Protein AF-A0A8T0G6C0-F1 (afdb_monomer)

Structure (mmCIF, N/CA/C/O backbone):
data_AF-A0A8T0G6C0-F1
#
_entry.id   AF-A0A8T0G6C0-F1
#
loop_
_atom_site.group_PDB
_atom_site.id
_atom_site.type_symbol
_atom_site.label_atom_id
_atom_site.label_alt_id
_atom_site.label_comp_id
_atom_site.label_asym_id
_atom_site.label_entity_id
_atom_site.label_seq_id
_atom_site.pdbx_PDB_ins_code
_atom_site.Cartn_x
_atom_site.Cartn_y
_atom_site.Cartn_z
_atom_site.occupancy
_atom_site.B_iso_or_equiv
_atom_site.auth_seq_id
_atom_site.auth_comp_id
_atom_site.auth_asym_id
_atom_site.auth_atom_id
_atom_site.pdbx_PDB_model_num
ATOM 1 N N . MET A 1 1 ? -89.584 -4.880 9.606 1.00 39.47 1 MET A N 1
ATOM 2 C CA . MET A 1 1 ? -88.383 -5.251 8.831 1.00 39.47 1 MET A CA 1
ATOM 3 C C . MET A 1 1 ? -87.191 -4.598 9.534 1.00 39.47 1 MET A C 1
ATOM 5 O O . MET A 1 1 ? -87.122 -3.383 9.510 1.00 39.47 1 MET A O 1
ATOM 9 N N . GLU A 1 2 ? -86.399 -5.249 10.400 1.00 44.88 2 GLU A N 1
ATOM 10 C CA . GLU A 1 2 ? -85.498 -6.395 10.116 1.00 44.88 2 GLU A CA 1
ATOM 11 C C . GLU A 1 2 ? -84.633 -6.054 8.882 1.00 44.88 2 GLU A C 1
ATOM 13 O O . GLU A 1 2 ? -85.213 -5.787 7.838 1.00 44.88 2 GLU A O 1
ATOM 18 N N . TRP A 1 3 ? -83.301 -5.931 8.851 1.00 36.47 3 TRP A N 1
ATOM 19 C CA . TRP A 1 3 ? -82.115 -6.458 9.557 1.00 36.47 3 TRP A CA 1
ATOM 20 C C . TRP A 1 3 ? -80.981 -5.387 9.407 1.00 36.47 3 TRP A C 1
ATOM 22 O O . TRP A 1 3 ? -81.163 -4.457 8.633 1.00 36.47 3 TRP A O 1
ATOM 32 N N . LEU A 1 4 ? -79.801 -5.341 10.044 1.00 43.03 4 LEU A N 1
ATOM 33 C CA . LEU A 1 4 ? -78.852 -6.350 10.524 1.00 43.03 4 LEU A CA 1
ATOM 34 C C . LEU A 1 4 ? -77.926 -5.717 11.590 1.00 43.03 4 LEU A C 1
ATOM 36 O O . LEU A 1 4 ? -77.456 -4.590 11.442 1.00 43.03 4 LEU A O 1
ATOM 40 N N . LYS A 1 5 ? -77.625 -6.489 12.639 1.00 47.78 5 LYS A N 1
ATOM 41 C CA . LYS A 1 5 ? -76.562 -6.247 13.624 1.00 47.78 5 LYS A CA 1
ATOM 42 C C . LYS A 1 5 ? -75.238 -6.791 13.077 1.00 47.78 5 LYS A C 1
ATOM 44 O O . LYS A 1 5 ? -75.229 -7.900 12.552 1.00 47.78 5 LYS A O 1
ATOM 49 N N . ALA A 1 6 ? -74.128 -6.092 13.308 1.00 44.50 6 ALA A N 1
ATOM 50 C CA . ALA A 1 6 ? -72.792 -6.685 13.262 1.00 44.50 6 ALA A CA 1
ATOM 51 C C . ALA A 1 6 ? -72.149 -6.593 14.651 1.00 44.50 6 ALA A C 1
ATOM 53 O O . ALA A 1 6 ? -72.084 -5.535 15.273 1.00 44.50 6 ALA A O 1
ATOM 54 N N . VAL A 1 7 ? -71.764 -7.764 15.145 1.00 49.28 7 VAL A N 1
ATOM 55 C CA . VAL A 1 7 ? -71.300 -8.072 16.496 1.00 49.28 7 VAL A CA 1
ATOM 56 C C . VAL A 1 7 ? -69.784 -7.889 16.556 1.00 49.28 7 VAL A C 1
ATOM 58 O O . VAL A 1 7 ? -69.058 -8.573 15.835 1.00 49.28 7 VAL A O 1
ATOM 61 N N . PHE A 1 8 ? -69.297 -7.021 17.445 1.00 45.22 8 PHE A N 1
ATOM 62 C CA . PHE A 1 8 ? -67.882 -6.990 17.817 1.00 45.22 8 PHE A CA 1
ATOM 63 C C . PHE A 1 8 ? -67.548 -8.244 18.632 1.00 45.22 8 PHE A C 1
ATOM 65 O O . PHE A 1 8 ? -67.963 -8.385 19.783 1.00 45.22 8 PHE A O 1
ATOM 72 N N . HIS A 1 9 ? -66.802 -9.166 18.026 1.00 42.38 9 HIS A N 1
ATOM 73 C CA . HIS A 1 9 ? -66.213 -10.299 18.728 1.00 42.38 9 HIS A CA 1
ATOM 74 C C . HIS A 1 9 ? -64.963 -9.835 19.482 1.00 42.38 9 HIS A C 1
ATOM 76 O O . HIS A 1 9 ? -63.945 -9.486 18.894 1.00 42.38 9 HIS A O 1
ATOM 82 N N . ASN A 1 10 ? -65.065 -9.843 20.810 1.00 45.91 10 ASN A N 1
ATOM 83 C CA . ASN A 1 10 ? -63.951 -9.707 21.736 1.00 45.91 10 ASN A CA 1
ATOM 84 C C . ASN A 1 10 ? -63.204 -11.046 21.819 1.00 45.91 10 ASN A C 1
ATOM 86 O O . ASN A 1 10 ? -63.575 -11.923 22.601 1.00 45.91 10 ASN A O 1
ATOM 90 N N . THR A 1 11 ? -62.158 -11.228 21.017 1.00 45.47 11 THR A N 1
ATOM 91 C CA . THR A 1 11 ? -61.217 -12.336 21.205 1.00 45.47 11 THR A CA 1
ATOM 92 C C . THR A 1 11 ? -60.178 -11.935 22.245 1.00 45.47 11 THR A C 1
ATOM 94 O O . THR A 1 11 ? -59.166 -11.310 21.930 1.00 45.47 11 THR A O 1
ATOM 97 N N . ARG A 1 12 ? -60.421 -12.320 23.503 1.00 46.78 12 ARG A N 1
ATOM 98 C CA . ARG A 1 12 ? -59.400 -12.338 24.560 1.00 46.78 12 ARG A CA 1
ATOM 99 C C . ARG A 1 12 ? -58.331 -13.378 24.208 1.00 46.78 12 ARG A C 1
ATOM 101 O O . ARG A 1 12 ? -58.422 -14.532 24.621 1.00 46.78 12 ARG A O 1
ATOM 108 N N . GLY A 1 13 ? -57.325 -12.969 23.442 1.00 43.41 13 GLY A N 1
ATOM 109 C CA . GLY A 1 13 ? -56.073 -13.704 23.298 1.00 43.41 13 GLY A CA 1
ATOM 110 C C . GLY A 1 13 ? -55.256 -13.569 24.580 1.00 43.41 13 GLY A C 1
ATOM 111 O O . GLY A 1 13 ? -54.778 -12.486 24.906 1.00 43.41 13 GLY A O 1
ATOM 112 N N . LYS A 1 14 ? -55.132 -14.663 25.335 1.00 49.03 14 LYS A N 1
ATOM 113 C CA . LYS A 1 14 ? -54.185 -14.783 26.447 1.00 49.03 14 LYS A CA 1
ATOM 114 C C . LYS A 1 14 ? -52.769 -14.869 25.868 1.00 49.03 14 LYS A C 1
ATOM 116 O O . LYS A 1 14 ? -52.329 -15.958 25.518 1.00 49.03 14 LYS A O 1
ATOM 121 N N . TYR A 1 15 ? -52.066 -13.747 25.777 1.00 47.47 15 TYR A N 1
ATOM 122 C CA . TYR A 1 15 ? -50.605 -13.771 25.730 1.00 47.47 15 TYR A CA 1
ATOM 123 C C . TYR A 1 15 ? -50.110 -13.916 27.176 1.00 47.47 15 TYR A C 1
ATOM 125 O O . TYR A 1 15 ? -50.532 -13.120 28.021 1.00 47.47 15 TYR A O 1
ATOM 133 N N . PRO A 1 16 ? -49.286 -14.924 27.515 1.00 44.88 16 PRO A N 1
ATOM 134 C CA . PRO A 1 16 ? -48.572 -14.893 28.779 1.00 44.88 16 PRO A CA 1
ATOM 135 C C . PRO A 1 16 ? -47.669 -13.659 28.757 1.00 44.88 16 PRO A C 1
ATOM 137 O O . PRO A 1 16 ? -46.829 -13.505 27.876 1.00 44.88 16 PRO A O 1
ATOM 140 N N . LEU A 1 17 ? -47.915 -12.740 29.687 1.00 53.06 17 LEU A N 1
ATOM 141 C CA . LEU A 1 17 ? -46.987 -11.664 29.986 1.00 53.06 17 LEU A CA 1
ATOM 142 C C . LEU A 1 17 ? -45.811 -12.325 30.702 1.00 53.06 17 LEU A C 1
ATOM 144 O O . LEU A 1 17 ? -45.929 -12.662 31.882 1.00 53.06 17 LEU A O 1
ATOM 148 N N . ASP A 1 18 ? -44.717 -12.564 29.984 1.00 57.78 18 ASP A N 1
ATOM 149 C CA . ASP A 1 18 ? -43.461 -12.906 30.637 1.00 57.78 18 ASP A CA 1
ATOM 150 C C . ASP A 1 18 ? -43.121 -11.775 31.622 1.00 57.78 18 ASP A C 1
ATOM 152 O O . ASP A 1 18 ? -43.261 -10.592 31.278 1.00 57.78 18 ASP A O 1
ATOM 156 N N . PRO A 1 19 ? -42.736 -12.095 32.869 1.00 59.00 19 PRO A N 1
ATOM 157 C CA . PRO A 1 19 ? -42.371 -11.072 33.830 1.00 59.00 19 PRO A CA 1
ATOM 158 C C . PRO A 1 19 ? -41.199 -10.254 33.268 1.00 59.00 19 PRO A C 1
ATOM 160 O O . PRO A 1 19 ? -40.283 -10.832 32.675 1.00 59.00 19 PRO A O 1
ATOM 163 N N . PRO A 1 20 ? -41.191 -8.920 33.446 1.00 59.97 20 PRO A N 1
ATOM 164 C CA . PRO A 1 20 ? -40.049 -8.114 33.048 1.00 59.97 20 PRO A CA 1
ATOM 165 C C . PRO A 1 20 ? -38.809 -8.661 33.757 1.00 59.97 20 PRO A C 1
ATOM 167 O O . PRO A 1 20 ? -38.778 -8.746 34.986 1.00 59.97 20 PRO A O 1
ATOM 170 N N . SER A 1 21 ? -37.813 -9.072 32.969 1.00 60.59 21 SER A N 1
ATOM 171 C CA . SER A 1 21 ? -36.511 -9.493 33.481 1.00 60.59 21 SER A CA 1
ATOM 172 C C . SER A 1 21 ? -35.992 -8.418 34.436 1.00 60.59 21 SER A C 1
ATOM 174 O O . SER A 1 21 ? -35.747 -7.281 34.039 1.00 60.59 21 SER A O 1
ATOM 176 N N . SER A 1 22 ? -35.860 -8.774 35.712 1.00 61.06 22 SER A N 1
ATOM 177 C CA . SER A 1 22 ? -35.448 -7.892 36.809 1.00 61.06 22 SER A CA 1
ATOM 178 C C . SER A 1 22 ? -33.935 -7.672 36.870 1.00 61.06 22 SER A C 1
ATOM 180 O O . SER A 1 22 ? -33.424 -7.126 37.848 1.00 61.06 22 SER A O 1
ATOM 182 N N . SER A 1 23 ? -33.204 -8.096 35.839 1.00 58.94 23 SER A N 1
ATOM 183 C CA . SER A 1 23 ? -31.764 -7.896 35.765 1.00 58.94 23 SER A CA 1
ATOM 184 C C . SER A 1 23 ? -31.460 -6.638 34.945 1.00 58.94 23 SER A C 1
ATOM 186 O O . SER A 1 23 ? -31.823 -6.576 33.768 1.00 58.94 23 SER A O 1
ATOM 188 N N . PRO A 1 24 ? -30.818 -5.608 35.533 1.00 67.19 24 PRO A N 1
ATOM 189 C CA . PRO A 1 24 ? -30.285 -4.514 34.737 1.00 67.19 24 PRO A CA 1
ATOM 190 C C . PRO A 1 24 ? -29.295 -5.091 33.712 1.00 67.19 24 PRO A C 1
ATOM 192 O O . PRO A 1 24 ? -28.550 -6.017 34.056 1.00 67.19 24 PRO A O 1
ATOM 195 N N . PRO A 1 25 ? -29.261 -4.579 32.466 1.00 62.34 25 PRO A N 1
ATOM 196 C CA . PRO A 1 25 ? -28.219 -4.964 31.527 1.00 62.34 25 PRO A CA 1
ATOM 197 C C . PRO A 1 25 ? -26.869 -4.725 32.200 1.00 62.34 25 PRO A C 1
ATOM 199 O O . PRO A 1 25 ? -26.640 -3.662 32.784 1.00 62.34 25 PRO A O 1
ATOM 202 N N . SER A 1 26 ? -26.000 -5.734 32.166 1.00 61.78 26 SER A N 1
ATOM 203 C CA . SER A 1 26 ? -24.662 -5.638 32.741 1.00 61.78 26 SER A CA 1
ATOM 204 C C . SER A 1 26 ? -23.982 -4.365 32.220 1.00 61.78 26 SER A C 1
ATOM 206 O O . SER A 1 26 ? -24.095 -4.077 31.023 1.00 61.78 26 SER A O 1
ATOM 208 N N . PRO A 1 27 ? -23.301 -3.578 33.074 1.00 61.62 27 PRO A N 1
ATOM 209 C CA . PRO A 1 27 ? -22.605 -2.387 32.614 1.00 61.62 27 PRO A CA 1
ATOM 210 C C . PRO A 1 27 ? -21.608 -2.804 31.531 1.00 61.62 27 PRO A C 1
ATOM 212 O O . PRO A 1 27 ? -20.691 -3.585 31.790 1.00 61.62 27 PRO A O 1
ATOM 215 N N . ARG A 1 28 ? -21.812 -2.320 30.297 1.00 60.75 28 ARG A N 1
ATOM 216 C CA . ARG A 1 28 ? -20.812 -2.445 29.232 1.00 60.75 28 ARG A CA 1
ATOM 217 C C . ARG A 1 28 ? -19.526 -1.849 29.783 1.00 60.75 28 ARG A C 1
ATOM 219 O O . ARG A 1 28 ? -19.507 -0.671 30.124 1.00 60.75 28 ARG A O 1
ATOM 226 N N . ASN A 1 29 ? -18.497 -2.679 29.912 1.00 54.69 29 ASN A N 1
ATOM 227 C CA . ASN A 1 29 ? -17.192 -2.260 30.391 1.00 54.69 29 ASN A CA 1
ATOM 228 C C . ASN A 1 29 ? -16.692 -1.112 29.485 1.00 54.69 29 ASN A C 1
ATOM 230 O O . ASN A 1 29 ? -16.456 -1.360 28.302 1.00 54.69 29 ASN A O 1
ATOM 234 N N . PRO A 1 30 ? -16.561 0.136 29.973 1.00 55.06 30 PRO A N 1
ATOM 235 C CA . PRO A 1 30 ? -16.259 1.298 29.131 1.00 55.06 30 PRO A CA 1
ATOM 236 C C . PRO A 1 30 ? -14.801 1.338 28.632 1.00 55.06 30 PRO A C 1
ATOM 238 O O . PRO A 1 30 ? -14.366 2.344 28.084 1.00 55.06 30 PRO A O 1
ATOM 241 N N . SER A 1 31 ? -14.031 0.262 28.826 1.00 56.50 31 SER A N 1
ATOM 242 C CA . SER A 1 31 ? -12.572 0.257 28.681 1.00 56.50 31 SER A CA 1
ATOM 243 C C . SER A 1 31 ? -12.033 -0.399 27.401 1.00 56.50 31 SER A C 1
ATOM 245 O O . SER A 1 31 ? -10.820 -0.400 27.207 1.00 56.50 31 SER A O 1
ATOM 247 N N . ALA A 1 32 ? -12.874 -0.945 26.521 1.00 60.53 32 ALA A N 1
ATOM 248 C CA . ALA A 1 32 ? -12.426 -1.425 25.213 1.00 60.53 32 ALA A CA 1
ATOM 249 C C . ALA A 1 32 ? -13.207 -0.686 24.126 1.00 60.53 32 ALA A C 1
ATOM 251 O O . ALA A 1 32 ? -14.363 -1.013 23.856 1.00 60.53 32 ALA A O 1
ATOM 252 N N . MET A 1 33 ? -12.600 0.351 23.538 1.00 72.25 33 MET A N 1
ATOM 253 C CA . MET A 1 33 ? -13.151 0.932 22.314 1.00 72.25 33 MET A CA 1
ATOM 254 C C . MET A 1 33 ? -13.232 -0.168 21.257 1.00 72.25 33 MET A C 1
ATOM 256 O O . MET A 1 33 ? -12.295 -0.953 21.116 1.00 72.25 33 MET A O 1
ATOM 260 N N . ALA A 1 34 ? -14.355 -0.236 20.541 1.00 86.00 34 ALA A N 1
ATOM 261 C CA . ALA A 1 34 ? -14.496 -1.178 19.441 1.00 86.00 34 ALA A CA 1
ATOM 262 C C . ALA A 1 34 ? -13.374 -0.949 18.408 1.00 86.00 34 ALA A C 1
ATOM 264 O O . ALA A 1 34 ? -12.987 0.206 18.197 1.00 86.00 34 ALA A O 1
ATOM 265 N N . PRO A 1 35 ? -12.862 -2.012 17.762 1.00 92.44 35 PRO A N 1
ATOM 266 C CA . PRO A 1 35 ? -11.832 -1.866 16.745 1.00 92.44 35 PRO A CA 1
ATOM 267 C C . PRO A 1 35 ? -12.298 -0.947 15.620 1.00 92.44 35 PRO A C 1
ATOM 269 O O . PRO A 1 35 ? -13.436 -1.052 15.145 1.00 92.44 35 PRO A O 1
ATOM 272 N N . LEU A 1 36 ? -11.398 -0.079 15.163 1.00 96.56 36 LEU A N 1
ATOM 273 C CA . LEU A 1 36 ? -11.590 0.661 13.924 1.00 96.56 36 LEU A CA 1
ATOM 274 C C . LEU A 1 36 ? -11.429 -0.305 12.757 1.00 96.56 36 LEU A C 1
ATOM 276 O O . LEU A 1 36 ? -10.506 -1.121 12.737 1.00 96.56 36 LEU A O 1
ATOM 280 N N . LYS A 1 37 ? -12.333 -0.201 11.786 1.00 97.94 37 LYS A N 1
ATOM 281 C CA . LYS A 1 37 ? -12.314 -1.009 10.571 1.00 97.94 37 LYS A CA 1
ATOM 282 C C . LYS A 1 37 ? -12.297 -0.102 9.356 1.00 97.94 37 LYS A C 1
ATOM 284 O O . LYS A 1 37 ? -12.972 0.930 9.327 1.00 97.94 37 LYS A O 1
ATOM 289 N N . ALA A 1 38 ? -11.544 -0.500 8.346 1.00 98.62 38 ALA A N 1
ATOM 290 C CA . ALA A 1 38 ? -11.516 0.160 7.056 1.00 98.62 38 ALA A CA 1
ATOM 291 C C . ALA A 1 38 ? -11.422 -0.857 5.925 1.00 98.62 38 ALA A C 1
ATOM 293 O O . ALA A 1 38 ? -11.015 -2.002 6.117 1.00 98.62 38 ALA A O 1
ATOM 294 N N . VAL A 1 39 ? -11.816 -0.420 4.737 1.00 98.75 39 VAL A N 1
ATOM 295 C CA . VAL A 1 39 ? -11.799 -1.226 3.524 1.00 98.75 39 VAL A CA 1
ATOM 296 C C . VAL A 1 39 ? -11.280 -0.394 2.360 1.00 98.75 39 VAL A C 1
ATOM 298 O O . VAL A 1 39 ? -11.555 0.801 2.252 1.00 98.75 39 VAL A O 1
ATOM 301 N N . CYS A 1 40 ? -10.529 -1.036 1.480 1.00 98.81 40 CYS A N 1
ATOM 302 C CA . CYS A 1 40 ? -10.062 -0.486 0.223 1.00 98.81 40 CYS A CA 1
ATOM 303 C C . CYS A 1 40 ? -10.453 -1.449 -0.898 1.00 98.81 40 CYS A C 1
ATOM 305 O O . CYS A 1 40 ? -10.078 -2.622 -0.875 1.00 98.81 40 CYS A O 1
ATOM 307 N N . VAL A 1 41 ? -11.213 -0.954 -1.872 1.00 98.62 41 VAL A N 1
ATOM 308 C CA . VAL A 1 41 ? -11.519 -1.692 -3.101 1.00 98.62 41 VAL A CA 1
ATOM 309 C C . VAL A 1 41 ? -10.542 -1.233 -4.172 1.00 98.62 41 VAL A C 1
ATOM 311 O O . VAL A 1 41 ? -10.551 -0.068 -4.566 1.00 98.62 41 VAL A O 1
ATOM 314 N N . LEU A 1 42 ? -9.692 -2.148 -4.621 1.00 98.56 42 LEU A N 1
ATOM 315 C CA . LEU A 1 42 ? -8.676 -1.902 -5.631 1.00 98.56 42 LEU A CA 1
ATOM 316 C C . LEU A 1 42 ? -9.267 -2.105 -7.021 1.00 98.56 42 LEU A C 1
ATOM 318 O O . LEU A 1 42 ? -9.835 -3.158 -7.320 1.00 98.56 42 LEU A O 1
ATOM 322 N N . THR A 1 43 ? -9.077 -1.110 -7.881 1.00 96.56 43 THR A N 1
ATOM 323 C CA . THR A 1 43 ? -9.401 -1.188 -9.308 1.00 96.56 43 THR A CA 1
ATOM 324 C C . THR A 1 43 ? -8.242 -0.640 -10.131 1.00 96.56 43 THR A C 1
ATOM 326 O O . THR A 1 43 ? -7.520 0.258 -9.692 1.00 96.56 43 THR A O 1
ATOM 329 N N . GLY A 1 44 ? -8.027 -1.224 -11.306 1.00 86.31 44 GLY A N 1
ATOM 330 C CA . GLY A 1 44 ? -6.886 -0.942 -12.168 1.00 86.31 44 GLY A CA 1
ATOM 331 C C . GLY A 1 44 ? -7.251 -0.908 -13.649 1.00 86.31 44 GLY A C 1
ATOM 332 O O . GLY A 1 44 ? -8.344 -1.311 -14.044 1.00 86.31 44 GLY A O 1
ATOM 333 N N . SER A 1 45 ? -6.317 -0.450 -14.483 1.00 70.69 45 SER A N 1
ATOM 334 C CA . SER A 1 45 ? -6.470 -0.399 -15.946 1.00 70.69 45 SER A CA 1
ATOM 335 C C . SER A 1 45 ? -6.313 -1.767 -16.628 1.00 70.69 45 SER A C 1
ATOM 337 O O . SER A 1 45 ? -6.747 -1.939 -17.763 1.00 70.69 45 SER A O 1
ATOM 339 N N . SER A 1 46 ? -5.725 -2.748 -15.940 1.00 67.38 46 SER A N 1
ATOM 340 C CA . SER A 1 46 ? -5.284 -4.041 -16.479 1.00 67.38 46 SER A CA 1
ATOM 341 C C . SER A 1 46 ? -6.010 -5.236 -15.848 1.00 67.38 46 SER A C 1
ATOM 343 O O . SER A 1 46 ? -5.392 -6.246 -15.529 1.00 67.3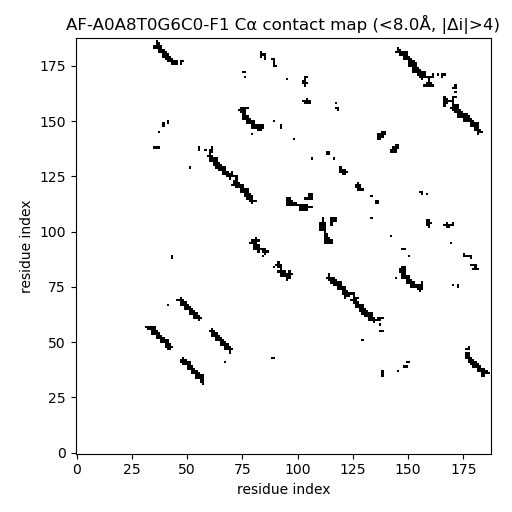8 46 SER A O 1
ATOM 345 N N . SER A 1 47 ? -7.327 -5.134 -15.625 1.00 87.62 47 SER A N 1
ATOM 346 C CA . SER A 1 47 ? -8.174 -6.157 -14.962 1.00 87.62 47 SER A CA 1
ATOM 347 C C . SER A 1 47 ? -7.772 -6.549 -13.529 1.00 87.62 47 SER A C 1
ATOM 349 O O . SER A 1 47 ? -8.450 -7.367 -12.904 1.00 87.62 47 SER A O 1
ATOM 351 N N . VAL A 1 48 ? -6.730 -5.918 -12.978 1.00 97.38 48 VAL A N 1
ATOM 352 C CA . VAL A 1 48 ? -6.309 -6.095 -11.590 1.00 97.38 48 VAL A CA 1
ATOM 353 C C . VAL A 1 48 ? -7.386 -5.539 -10.664 1.00 97.38 48 VAL A C 1
ATOM 355 O O . VAL A 1 48 ? -7.771 -4.370 -10.756 1.00 97.38 48 VAL A O 1
ATOM 358 N N . THR A 1 49 ? -7.876 -6.387 -9.767 1.00 98.25 49 THR A N 1
ATOM 359 C CA . THR A 1 49 ? -8.911 -6.040 -8.786 1.00 98.25 49 THR A CA 1
ATOM 360 C C . THR A 1 49 ? -8.573 -6.639 -7.434 1.00 98.25 49 THR A C 1
ATOM 362 O O . THR A 1 49 ? -7.846 -7.625 -7.350 1.00 98.25 49 THR A O 1
ATOM 365 N N . GLY A 1 50 ? -9.090 -6.062 -6.358 1.00 98.38 50 GLY A N 1
ATOM 366 C CA . GLY A 1 50 ? -8.847 -6.597 -5.025 1.00 98.38 50 GLY A CA 1
ATOM 367 C C . GLY A 1 50 ? -9.682 -5.924 -3.955 1.00 98.38 50 GLY A C 1
ATOM 368 O O . GLY A 1 50 ? -10.268 -4.864 -4.176 1.00 98.38 50 GLY A O 1
ATOM 369 N N . VAL A 1 51 ? -9.726 -6.546 -2.784 1.00 98.69 51 VAL A N 1
ATOM 370 C CA . VAL A 1 51 ? -10.354 -5.974 -1.591 1.00 98.69 51 VAL A CA 1
ATOM 371 C C . VAL A 1 51 ? -9.408 -6.177 -0.424 1.00 98.69 51 VAL A C 1
ATOM 373 O O . VAL A 1 51 ? -9.013 -7.306 -0.137 1.00 98.69 51 VAL A O 1
ATOM 376 N N . ILE A 1 52 ? -9.055 -5.073 0.229 1.00 98.81 52 ILE A N 1
ATOM 377 C CA . ILE A 1 52 ? -8.177 -5.039 1.395 1.00 98.81 52 ILE A CA 1
ATOM 378 C C . ILE A 1 52 ? -8.976 -4.530 2.588 1.00 98.81 52 ILE A C 1
ATOM 380 O O . ILE A 1 52 ? -9.606 -3.475 2.513 1.00 98.81 52 ILE A O 1
ATOM 384 N N . SER A 1 53 ? -8.932 -5.263 3.688 1.00 98.62 53 SER A N 1
ATOM 385 C CA . SER A 1 53 ? -9.521 -4.911 4.970 1.00 98.62 53 SER A CA 1
ATOM 386 C C . SER A 1 53 ? -8.435 -4.531 5.966 1.00 98.62 53 SER A C 1
ATOM 388 O O . SER A 1 53 ? -7.376 -5.151 6.031 1.00 98.62 53 SER A O 1
ATOM 390 N N . PHE A 1 54 ? -8.731 -3.512 6.763 1.00 98.69 54 PHE A N 1
ATOM 391 C CA . PHE A 1 54 ? -7.866 -2.987 7.806 1.00 98.69 54 PHE A CA 1
ATOM 392 C C . PHE A 1 54 ? -8.605 -3.049 9.135 1.00 98.69 54 PHE A C 1
ATOM 394 O O . PHE A 1 54 ? -9.764 -2.634 9.215 1.00 98.69 54 PHE A O 1
ATOM 401 N N . VAL A 1 55 ? -7.939 -3.527 10.183 1.00 98.19 55 VAL A N 1
ATOM 402 C CA . VAL A 1 55 ? -8.496 -3.580 11.540 1.00 98.19 55 VAL A CA 1
ATOM 403 C C . VAL A 1 55 ? -7.462 -3.077 12.536 1.00 98.19 55 VAL A C 1
ATOM 405 O O . VAL A 1 55 ? -6.327 -3.552 12.544 1.00 98.19 55 VAL A O 1
ATOM 408 N N . GLN A 1 56 ? -7.854 -2.135 13.391 1.00 97.69 56 GLN A N 1
ATOM 409 C CA . GLN A 1 56 ? -6.998 -1.597 14.445 1.00 97.69 56 GLN A CA 1
ATOM 410 C C . GLN A 1 56 ? -7.724 -1.597 15.794 1.00 97.69 56 GLN A C 1
ATOM 412 O O . GLN A 1 56 ? -8.754 -0.939 15.958 1.00 97.69 56 GLN A O 1
ATOM 417 N N . ASP A 1 57 ? -7.157 -2.303 16.772 1.00 94.25 57 ASP A N 1
ATOM 418 C CA . ASP A 1 57 ? -7.612 -2.291 18.164 1.00 94.25 57 ASP A CA 1
ATOM 419 C C . ASP A 1 57 ? -6.943 -1.146 18.935 1.00 94.25 57 ASP A C 1
ATOM 421 O O . ASP A 1 57 ? -5.728 -1.151 19.153 1.00 94.25 57 ASP A O 1
ATOM 425 N N . GLY A 1 58 ? -7.732 -0.161 19.375 1.00 90.81 58 GLY A N 1
ATOM 426 C CA . GLY A 1 58 ? -7.220 0.999 20.109 1.00 90.81 58 GLY A CA 1
ATOM 427 C C . GLY A 1 58 ? -6.103 1.723 19.345 1.00 90.81 58 GLY A C 1
ATOM 428 O O . GLY A 1 58 ? -6.261 2.062 18.177 1.00 90.81 58 GLY A O 1
ATOM 429 N N . SER A 1 59 ? -4.967 1.949 20.009 1.00 90.00 59 SER A N 1
ATOM 430 C CA . SER A 1 59 ? -3.741 2.498 19.406 1.00 90.00 59 SER A CA 1
ATOM 431 C C . SER A 1 59 ? -2.728 1.413 19.013 1.00 90.00 59 SER A C 1
ATOM 433 O O . SER A 1 59 ? -1.533 1.691 18.913 1.00 90.00 59 SER A O 1
ATOM 435 N N . GLY A 1 60 ? -3.169 0.158 18.903 1.00 95.19 60 GLY A N 1
ATOM 436 C CA . GLY A 1 60 ? -2.320 -0.967 18.536 1.00 95.19 60 GLY A CA 1
ATOM 437 C C . GLY A 1 60 ? -1.945 -0.967 17.051 1.00 95.19 60 GLY A C 1
ATOM 438 O O . GLY A 1 60 ? -2.335 -0.072 16.298 1.00 95.19 60 GLY A O 1
ATOM 439 N N . PRO A 1 61 ? -1.193 -1.982 16.598 1.00 97.81 61 PRO A N 1
ATOM 440 C CA . PRO A 1 61 ? -0.831 -2.098 15.192 1.00 97.81 61 PRO A CA 1
ATOM 441 C C . PRO A 1 61 ? -2.060 -2.412 14.328 1.00 97.81 61 PRO A C 1
ATOM 443 O O . PRO A 1 61 ? -2.965 -3.128 14.768 1.00 97.81 61 PRO A O 1
ATOM 446 N N . THR A 1 62 ? -2.056 -1.933 13.090 1.00 98.62 62 THR A N 1
ATOM 447 C CA . THR A 1 62 ? -3.118 -2.183 12.113 1.00 98.62 62 THR A CA 1
ATOM 448 C C . THR A 1 62 ? -2.873 -3.523 11.428 1.00 98.62 62 THR A C 1
ATOM 450 O O . THR A 1 62 ? -1.803 -3.760 10.867 1.00 98.62 62 THR A O 1
ATOM 453 N N . SER A 1 63 ? -3.865 -4.406 11.475 1.00 98.69 63 SER A N 1
ATOM 454 C CA . SER A 1 63 ? -3.876 -5.665 10.723 1.00 98.69 63 SER A CA 1
ATOM 455 C C . SER A 1 63 ? -4.438 -5.409 9.329 1.00 98.69 63 SER A C 1
ATOM 457 O O . SER A 1 63 ? -5.428 -4.687 9.200 1.00 98.69 63 SER A O 1
ATOM 459 N N . VAL A 1 64 ? -3.809 -5.983 8.306 1.00 98.81 64 VAL A N 1
ATOM 460 C CA . VAL A 1 64 ? -4.157 -5.810 6.893 1.00 98.81 64 VAL A CA 1
ATOM 461 C C . VAL A 1 64 ? -4.342 -7.183 6.265 1.00 98.81 64 VAL A C 1
ATOM 463 O O . VAL A 1 64 ? -3.407 -7.984 6.221 1.00 98.81 64 VAL A O 1
ATOM 466 N N . GLU A 1 65 ? -5.541 -7.444 5.761 1.00 98.75 65 GLU A N 1
ATOM 467 C CA . GLU A 1 65 ? -5.916 -8.722 5.159 1.00 98.75 65 GLU A CA 1
ATOM 468 C C . GLU A 1 65 ? -6.637 -8.497 3.836 1.00 98.75 65 GLU A C 1
ATOM 470 O O . GLU A 1 65 ? -7.329 -7.497 3.661 1.00 98.75 65 GLU A O 1
ATOM 475 N N . GLY A 1 66 ? -6.507 -9.421 2.891 1.00 98.50 66 GLY A N 1
ATOM 476 C CA . GLY A 1 66 ? -7.246 -9.323 1.639 1.00 98.50 66 GLY A CA 1
ATOM 477 C C . GLY A 1 66 ? -6.674 -10.164 0.518 1.00 98.50 66 GLY A C 1
ATOM 478 O O . GLY A 1 66 ? -5.812 -11.022 0.716 1.00 98.50 66 GLY A O 1
ATOM 479 N N . GLU A 1 67 ? -7.155 -9.887 -0.686 1.00 98.44 67 GLU A N 1
ATOM 480 C CA . GLU A 1 67 ? -6.645 -10.502 -1.904 1.00 98.44 67 GLU A CA 1
ATOM 481 C C . GLU A 1 67 ? -6.647 -9.521 -3.075 1.00 98.44 67 GLU A C 1
ATOM 483 O O . GLU A 1 67 ? -7.518 -8.652 -3.186 1.00 98.44 67 GLU A O 1
ATOM 488 N N . VAL A 1 68 ? -5.671 -9.695 -3.964 1.00 98.56 68 VAL A N 1
ATOM 489 C CA . VAL A 1 68 ? -5.567 -9.015 -5.259 1.00 98.56 68 VAL A CA 1
ATOM 490 C C . VAL A 1 68 ? -5.497 -10.080 -6.345 1.00 98.56 68 VAL A C 1
ATOM 492 O O . VAL A 1 68 ? -4.785 -11.069 -6.193 1.00 98.56 68 VAL A O 1
ATOM 495 N N . LYS A 1 69 ? -6.247 -9.900 -7.428 1.00 98.19 69 LYS A N 1
ATOM 496 C CA . LYS A 1 69 ? -6.380 -10.841 -8.546 1.00 98.19 69 LYS A CA 1
ATOM 497 C C . LYS A 1 69 ? -5.984 -10.178 -9.854 1.00 98.19 69 LYS A C 1
ATOM 499 O O . LYS A 1 69 ? -6.118 -8.963 -9.990 1.00 98.19 69 LYS A O 1
ATOM 504 N N . GLY A 1 70 ? -5.584 -10.992 -10.828 1.00 97.12 70 GLY A N 1
ATOM 505 C CA . GLY A 1 70 ? -5.213 -10.542 -12.172 1.00 97.12 70 GLY A CA 1
ATOM 506 C C . GLY A 1 70 ? -3.793 -9.980 -12.263 1.00 97.12 70 GLY A C 1
ATOM 507 O O . GLY A 1 70 ? -3.486 -9.272 -13.218 1.00 97.12 70 GLY A O 1
ATOM 508 N N . LEU A 1 71 ? -2.948 -10.256 -11.267 1.00 97.50 71 LEU A N 1
ATOM 509 C CA . LEU A 1 71 ? -1.534 -9.893 -11.281 1.00 97.50 71 LEU A CA 1
ATOM 510 C C . LEU A 1 71 ? -0.733 -10.872 -12.147 1.00 97.50 71 LEU A C 1
ATOM 512 O O . LEU A 1 71 ? -1.150 -12.008 -12.372 1.00 97.50 71 LEU A O 1
ATOM 516 N N . ASN A 1 72 ? 0.442 -10.440 -12.600 1.00 97.00 72 ASN A N 1
ATOM 517 C CA . ASN A 1 72 ? 1.436 -11.379 -13.114 1.00 97.00 72 ASN A CA 1
ATOM 518 C C . ASN A 1 72 ? 1.998 -12.204 -11.946 1.00 97.00 72 ASN A C 1
ATOM 520 O O . ASN A 1 72 ? 1.975 -11.753 -10.806 1.00 97.00 72 ASN A O 1
ATOM 524 N N . ALA A 1 73 ? 2.514 -13.404 -12.206 1.00 98.31 73 ALA A N 1
ATOM 525 C CA . ALA A 1 73 ? 3.161 -14.186 -11.155 1.00 98.31 73 ALA A CA 1
ATOM 526 C C . ALA A 1 73 ? 4.419 -13.464 -10.636 1.00 98.31 73 ALA A C 1
ATOM 528 O O . ALA A 1 73 ? 5.223 -12.962 -11.427 1.00 98.31 73 ALA A O 1
ATOM 529 N N . GLY A 1 74 ? 4.618 -13.455 -9.316 1.00 98.62 74 GLY A N 1
ATOM 530 C CA . GLY A 1 74 ? 5.790 -12.856 -8.678 1.00 98.62 74 GLY A CA 1
ATOM 531 C C . GLY A 1 74 ? 5.470 -11.792 -7.630 1.00 98.62 74 GLY A C 1
ATOM 532 O O . GLY A 1 74 ? 4.389 -11.761 -7.044 1.00 98.62 74 GLY A O 1
ATOM 533 N N . LYS A 1 75 ? 6.475 -10.964 -7.331 1.00 98.75 75 LYS A N 1
ATOM 534 C CA . LYS A 1 75 ? 6.403 -9.902 -6.322 1.00 98.75 75 LYS A CA 1
ATOM 535 C C . LYS A 1 75 ? 5.887 -8.603 -6.928 1.00 98.75 75 LYS A C 1
ATOM 537 O O . LYS A 1 75 ? 6.335 -8.212 -8.001 1.00 98.75 75 LYS A O 1
ATOM 542 N N . HIS A 1 76 ? 5.033 -7.924 -6.176 1.00 98.81 76 HIS A N 1
ATOM 543 C CA . HIS A 1 76 ? 4.468 -6.626 -6.514 1.00 98.81 76 HIS A CA 1
ATOM 544 C C . HIS A 1 76 ? 4.595 -5.677 -5.328 1.00 98.81 76 HIS A C 1
ATOM 546 O O . HIS A 1 76 ? 4.125 -6.009 -4.235 1.00 98.81 76 HIS A O 1
ATOM 552 N N . GLY A 1 77 ? 5.178 -4.496 -5.546 1.00 98.88 77 GLY A N 1
ATOM 553 C CA . GLY A 1 77 ? 5.223 -3.442 -4.533 1.00 98.88 77 GLY A CA 1
ATOM 554 C C . GLY A 1 77 ? 3.822 -3.060 -4.049 1.00 98.88 77 GLY A C 1
ATOM 555 O O . GLY A 1 77 ? 2.879 -2.962 -4.841 1.00 98.88 77 GLY A O 1
ATOM 556 N N . PHE A 1 78 ? 3.674 -2.867 -2.744 1.00 98.88 78 PHE A N 1
ATOM 557 C CA . PHE A 1 78 ? 2.395 -2.635 -2.086 1.00 98.88 78 PHE A CA 1
ATOM 558 C C . PHE A 1 78 ? 2.531 -1.501 -1.080 1.00 98.88 78 PHE A C 1
ATOM 560 O O . PHE A 1 78 ? 3.212 -1.631 -0.063 1.00 98.88 78 PHE A O 1
ATOM 567 N N . HIS A 1 79 ? 1.882 -0.374 -1.368 1.00 98.94 79 HIS A N 1
ATOM 568 C CA . HIS A 1 79 ? 2.109 0.856 -0.616 1.00 98.94 79 HIS A CA 1
ATOM 569 C C . HIS A 1 79 ? 0.815 1.599 -0.301 1.00 98.94 79 HIS A C 1
ATOM 571 O O . HIS A 1 79 ? -0.147 1.576 -1.072 1.00 98.94 79 HIS A O 1
ATOM 577 N N . VAL A 1 80 ? 0.822 2.347 0.801 1.00 98.94 80 VAL A N 1
ATOM 578 C CA . VAL A 1 80 ? -0.125 3.445 1.019 1.00 98.94 80 VAL A CA 1
ATOM 579 C C . VAL A 1 80 ? 0.463 4.715 0.414 1.00 98.94 80 VAL A C 1
ATOM 581 O O . VAL A 1 80 ? 1.534 5.173 0.805 1.00 98.94 80 VAL A O 1
ATOM 584 N N . HIS A 1 81 ? -0.253 5.306 -0.531 1.00 98.88 81 HIS A N 1
ATOM 585 C CA . HIS A 1 81 ? 0.070 6.581 -1.156 1.00 98.88 81 HIS A CA 1
ATOM 586 C C . HIS A 1 81 ? -0.605 7.746 -0.436 1.00 98.88 81 HIS A C 1
ATOM 588 O O . HIS A 1 81 ? -1.654 7.592 0.183 1.00 98.88 81 HIS A O 1
ATOM 594 N N . ALA A 1 82 ? 0.000 8.929 -0.506 1.00 98.75 82 ALA A N 1
ATOM 595 C CA . ALA A 1 82 ? -0.370 10.068 0.324 1.00 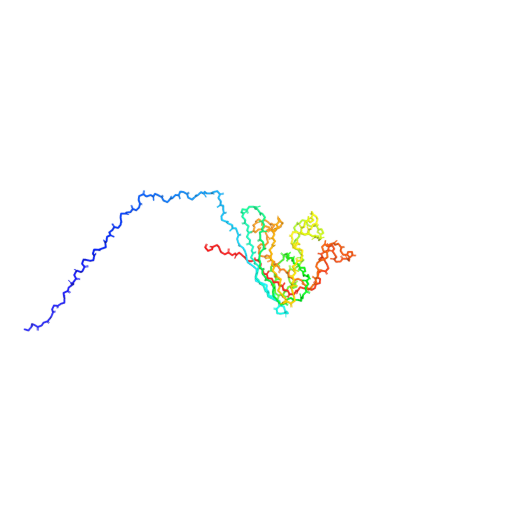98.75 82 ALA A CA 1
ATOM 596 C C . ALA A 1 82 ? -1.800 10.579 0.085 1.00 98.75 82 ALA A C 1
ATOM 598 O O . ALA A 1 82 ? -2.427 11.050 1.038 1.00 98.75 82 ALA A O 1
ATOM 599 N N . LEU A 1 83 ? -2.309 10.491 -1.147 1.00 98.69 83 LEU A N 1
ATOM 600 C CA . LEU A 1 83 ? -3.584 11.077 -1.556 1.00 98.69 83 LEU A CA 1
ATOM 601 C C . LEU A 1 83 ? -4.594 9.989 -1.931 1.00 98.69 83 LEU A C 1
ATOM 603 O O . LEU A 1 83 ? -4.311 9.119 -2.755 1.00 98.69 83 LEU A O 1
ATOM 607 N N . GLY A 1 84 ? -5.807 10.080 -1.389 1.00 98.44 84 GLY A N 1
ATOM 608 C CA . GLY A 1 84 ? -6.973 9.337 -1.873 1.00 98.44 84 GLY A CA 1
ATOM 609 C C . GLY A 1 84 ? -7.597 9.985 -3.105 1.00 98.44 84 GLY A C 1
ATOM 610 O O . GLY A 1 84 ? -8.803 10.203 -3.139 1.00 98.44 84 GLY A O 1
ATO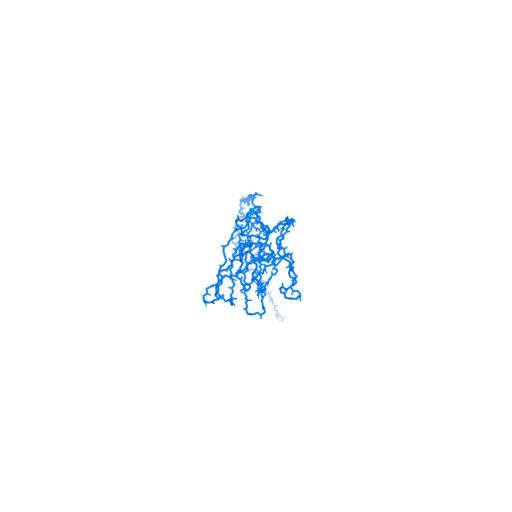M 611 N N . ASP A 1 85 ? -6.779 10.334 -4.094 1.00 98.38 85 ASP A N 1
ATOM 612 C CA . ASP A 1 85 ? -7.227 10.928 -5.350 1.00 98.38 85 ASP A CA 1
ATOM 613 C C . ASP A 1 85 ? -7.013 9.926 -6.489 1.00 98.38 85 ASP A C 1
ATOM 615 O O . ASP A 1 85 ? -5.891 9.509 -6.774 1.00 98.38 85 ASP A O 1
ATOM 619 N N . THR A 1 86 ? -8.116 9.525 -7.121 1.00 96.56 86 THR A N 1
ATOM 620 C CA . THR A 1 86 ? -8.144 8.583 -8.252 1.00 96.56 86 THR A CA 1
ATOM 621 C C . THR A 1 86 ? -8.69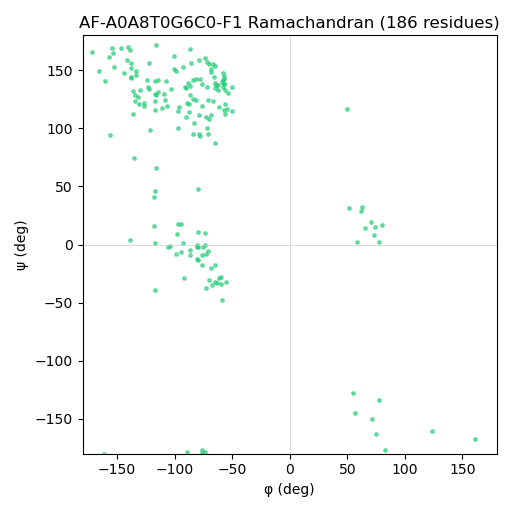9 9.219 -9.532 1.00 96.56 86 THR A C 1
ATOM 623 O O . THR A 1 86 ? -9.048 8.518 -10.482 1.00 96.56 86 THR A O 1
ATOM 626 N N . THR A 1 87 ? -8.768 10.554 -9.593 1.00 97.06 87 THR A N 1
ATOM 627 C CA . THR A 1 87 ? -9.330 11.319 -10.727 1.00 97.06 87 THR A CA 1
ATOM 628 C C . THR A 1 87 ? -8.595 11.095 -12.048 1.00 97.06 87 THR A C 1
ATOM 630 O O . THR A 1 87 ? -9.217 11.160 -13.106 1.00 97.06 87 THR A O 1
ATOM 633 N N . ASN A 1 88 ? -7.298 10.781 -11.999 1.00 95.62 88 ASN A N 1
ATOM 634 C CA . ASN A 1 88 ? -6.496 10.348 -13.145 1.00 95.62 88 ASN A CA 1
ATOM 635 C C . ASN A 1 88 ? -5.983 8.912 -12.939 1.00 95.62 88 ASN A C 1
ATOM 637 O O . ASN A 1 88 ? -4.790 8.615 -13.075 1.00 95.62 88 ASN A O 1
ATOM 641 N N . GLY A 1 89 ? -6.881 8.029 -12.497 1.00 95.31 89 GLY A N 1
ATOM 642 C CA . GLY A 1 89 ? -6.522 6.691 -12.044 1.00 95.31 89 GLY A CA 1
ATOM 643 C C . GLY A 1 89 ? -5.489 6.749 -10.919 1.00 95.31 89 GLY A C 1
ATOM 644 O O . GLY A 1 89 ? -5.466 7.677 -10.111 1.00 95.31 89 GLY A O 1
ATOM 645 N N . CYS A 1 90 ? -4.580 5.779 -10.888 1.00 97.19 90 CYS A N 1
ATOM 646 C CA . CYS A 1 90 ? -3.601 5.681 -9.809 1.00 97.19 90 CYS A CA 1
ATOM 647 C C . CYS A 1 90 ? -2.504 6.746 -9.857 1.00 97.19 90 CYS A C 1
ATOM 649 O O . CYS A 1 90 ? -1.742 6.856 -8.903 1.00 97.19 90 CYS A O 1
ATOM 651 N N . MET A 1 91 ? -2.408 7.547 -10.922 1.00 96.25 91 MET A N 1
ATOM 652 C CA . MET A 1 91 ? -1.394 8.600 -11.024 1.00 96.25 91 MET A CA 1
ATOM 653 C C . MET A 1 91 ? -1.652 9.759 -10.056 1.00 96.25 91 MET A C 1
ATOM 655 O O . MET A 1 91 ? -0.697 10.352 -9.557 1.00 96.25 91 MET A O 1
ATOM 659 N N . SER A 1 92 ? -2.919 10.042 -9.737 1.00 97.75 92 SER A N 1
ATOM 660 C CA . SER A 1 92 ? -3.287 11.131 -8.823 1.00 97.75 92 SER A CA 1
ATOM 661 C C . SER A 1 92 ? -3.042 10.811 -7.344 1.00 97.75 92 SER A C 1
ATOM 663 O O . SER A 1 92 ? -3.084 11.718 -6.519 1.00 97.75 92 SER A O 1
ATOM 665 N N . THR A 1 93 ? -2.701 9.567 -6.976 1.00 98.50 93 THR A N 1
ATOM 666 C CA . THR A 1 93 ? -2.535 9.194 -5.557 1.00 98.50 93 THR A CA 1
ATOM 667 C C . THR A 1 93 ? -1.289 9.808 -4.898 1.00 98.50 93 THR A C 1
ATOM 669 O O . THR A 1 93 ? -1.101 9.704 -3.687 1.00 98.50 93 THR A O 1
ATOM 672 N N . GLY A 1 94 ? -0.435 10.495 -5.666 1.00 98.31 94 GLY A N 1
ATOM 673 C CA . GLY A 1 94 ? 0.772 11.149 -5.151 1.00 98.31 94 GLY A CA 1
ATOM 674 C C . GLY A 1 94 ? 1.904 10.159 -4.835 1.00 98.31 94 GLY A C 1
ATOM 675 O O . GLY A 1 94 ? 1.891 9.046 -5.371 1.00 98.31 94 GLY A O 1
ATOM 676 N N . PRO A 1 95 ? 2.922 10.553 -4.046 1.00 98.62 95 PRO A N 1
ATOM 677 C CA . PRO A 1 95 ? 4.006 9.668 -3.606 1.00 98.62 95 PRO A CA 1
ATOM 678 C C . PRO A 1 95 ? 3.540 8.721 -2.488 1.00 98.62 95 PRO A C 1
ATOM 680 O O . PRO A 1 95 ? 2.386 8.777 -2.057 1.00 98.62 95 PRO A O 1
ATOM 683 N N . HIS A 1 96 ? 4.443 7.875 -1.989 1.00 98.88 96 HIS A N 1
ATOM 684 C CA . HIS A 1 96 ? 4.190 7.076 -0.790 1.00 98.88 96 HIS A CA 1
ATOM 685 C C . HIS A 1 96 ? 3.856 7.995 0.394 1.00 98.88 96 HIS A C 1
ATOM 687 O O . HIS A 1 96 ? 4.348 9.124 0.497 1.00 98.88 96 HIS A O 1
ATOM 693 N N . PHE A 1 97 ? 3.002 7.526 1.299 1.00 98.88 97 PHE A N 1
ATOM 694 C CA . PHE A 1 97 ? 2.672 8.266 2.506 1.00 98.88 97 PHE A CA 1
ATOM 695 C C . PHE A 1 97 ? 3.888 8.325 3.445 1.00 98.88 97 PHE A C 1
ATOM 697 O O . PHE A 1 97 ? 4.302 7.314 4.011 1.00 98.88 97 PHE A O 1
ATOM 704 N N . ASN A 1 98 ? 4.451 9.524 3.607 1.00 98.69 98 ASN A N 1
ATOM 705 C CA . ASN A 1 98 ? 5.698 9.753 4.333 1.00 98.69 98 ASN A CA 1
ATOM 706 C C . ASN A 1 98 ? 5.601 10.969 5.278 1.00 98.69 98 ASN A C 1
ATOM 708 O O . ASN A 1 98 ? 6.158 12.028 4.985 1.00 98.69 98 ASN A O 1
ATOM 712 N N . PRO A 1 99 ? 4.898 10.852 6.419 1.00 98.38 99 PRO A N 1
ATOM 713 C CA . PRO A 1 99 ? 4.742 11.965 7.359 1.00 98.38 99 PRO A CA 1
ATOM 714 C C . PRO A 1 99 ? 6.056 12.342 8.066 1.00 98.38 99 PRO A C 1
ATOM 716 O O . PRO A 1 99 ? 6.191 13.457 8.560 1.00 98.38 99 PRO A O 1
ATOM 719 N N . LYS A 1 100 ? 7.036 11.428 8.101 1.00 98.12 100 LYS A N 1
ATOM 720 C CA . LYS A 1 100 ? 8.327 11.611 8.784 1.00 98.12 100 LYS A CA 1
ATOM 721 C C . LYS A 1 100 ? 9.446 12.121 7.868 1.00 98.12 100 LYS A C 1
ATOM 723 O O . LYS A 1 100 ? 10.531 12.405 8.364 1.00 98.12 100 LYS A O 1
ATOM 728 N N . GLY A 1 101 ? 9.207 12.223 6.558 1.00 98.12 101 GLY A N 1
ATOM 729 C CA . GLY A 1 101 ? 10.219 12.656 5.589 1.00 98.12 101 GLY A CA 1
ATOM 730 C C . GLY A 1 101 ? 11.431 11.721 5.494 1.00 98.12 101 GLY A C 1
ATOM 731 O O . GLY A 1 101 ? 12.542 12.196 5.284 1.00 98.12 101 GLY A O 1
ATOM 732 N N . LEU A 1 102 ? 11.233 10.415 5.694 1.00 98.56 102 LEU A N 1
ATOM 733 C CA . LEU A 1 102 ? 12.295 9.401 5.628 1.00 98.56 102 LEU A CA 1
ATOM 734 C C . LEU A 1 102 ? 12.511 8.906 4.194 1.00 98.56 102 LEU A C 1
ATOM 736 O O . LEU A 1 102 ? 11.701 9.198 3.321 1.00 98.56 102 LEU A O 1
ATOM 740 N N . GLU A 1 103 ? 13.593 8.166 3.955 1.00 98.62 103 GLU A N 1
ATOM 741 C CA . GLU A 1 103 ? 13.761 7.404 2.712 1.00 98.62 103 GLU A CA 1
ATOM 742 C C . GLU A 1 103 ? 12.846 6.171 2.695 1.00 98.62 103 GLU A C 1
ATOM 744 O O . GLU A 1 103 ? 12.408 5.697 3.746 1.00 98.62 103 GLU A O 1
ATOM 749 N N . HIS A 1 104 ? 12.597 5.638 1.499 1.00 98.81 104 HIS A N 1
ATOM 750 C CA . HIS A 1 104 ? 11.903 4.369 1.311 1.00 98.81 104 HIS A CA 1
ATOM 751 C C . HIS A 1 104 ? 12.720 3.186 1.865 1.00 98.81 104 HIS A C 1
ATOM 753 O O . HIS A 1 104 ? 13.952 3.155 1.729 1.00 98.81 104 HIS A O 1
ATOM 759 N N . GLY A 1 105 ? 12.028 2.194 2.432 1.00 98.69 105 GLY A N 1
ATOM 760 C CA . GLY A 1 105 ? 12.638 0.992 3.006 1.00 98.69 105 GLY A CA 1
ATOM 761 C C . GLY A 1 105 ? 11.669 -0.180 3.174 1.00 98.69 105 GLY A C 1
ATOM 762 O O . GLY A 1 105 ? 10.484 -0.084 2.856 1.00 98.69 105 GLY A O 1
ATOM 763 N N . ALA A 1 106 ? 12.175 -1.301 3.696 1.00 98.75 106 ALA A N 1
ATOM 764 C CA . ALA A 1 106 ? 11.358 -2.477 3.991 1.00 98.75 106 ALA A CA 1
ATOM 765 C C . ALA A 1 106 ? 10.441 -2.242 5.202 1.00 98.75 106 ALA A C 1
ATOM 767 O O . ALA A 1 106 ? 10.801 -1.450 6.071 1.00 98.75 106 ALA A O 1
ATOM 768 N N . PRO A 1 107 ? 9.319 -2.974 5.353 1.00 98.31 107 PRO A N 1
ATOM 769 C CA . PRO A 1 107 ? 8.435 -2.828 6.509 1.00 98.31 107 PRO A CA 1
ATOM 770 C C . PRO A 1 107 ? 9.118 -2.998 7.877 1.00 98.31 107 PRO A C 1
ATOM 772 O O . PRO A 1 107 ? 8.734 -2.369 8.863 1.00 98.31 107 PRO A O 1
ATOM 775 N N . GLU A 1 108 ? 10.140 -3.837 7.953 1.00 97.88 108 GLU A N 1
ATOM 776 C CA . GLU A 1 108 ? 10.928 -4.086 9.158 1.00 97.88 108 GLU A CA 1
ATOM 777 C C . GLU A 1 108 ? 12.009 -3.029 9.439 1.00 97.88 108 GLU A C 1
ATOM 779 O O . GLU A 1 108 ? 12.561 -3.011 10.540 1.00 97.88 108 GLU A O 1
ATOM 784 N N . ASP A 1 109 ? 12.317 -2.157 8.477 1.00 98.31 109 ASP A N 1
ATOM 785 C CA . ASP A 1 109 ? 13.372 -1.158 8.616 1.00 98.31 109 ASP A CA 1
ATOM 786 C C . ASP A 1 109 ? 12.889 0.036 9.469 1.00 98.31 109 ASP A C 1
ATOM 788 O O . ASP A 1 109 ? 11.747 0.494 9.371 1.00 98.31 109 ASP A O 1
ATOM 792 N N . GLU A 1 110 ? 13.780 0.591 10.299 1.00 97.19 110 GLU A N 1
ATOM 793 C CA . GLU A 1 110 ? 13.494 1.823 11.056 1.00 97.19 110 GLU A CA 1
ATOM 794 C C . GLU A 1 110 ? 13.357 3.043 10.129 1.00 97.19 110 GLU A C 1
ATOM 796 O O . GLU A 1 110 ? 12.550 3.943 10.379 1.00 97.19 110 GLU A O 1
ATOM 801 N N . VAL A 1 111 ? 14.142 3.057 9.046 1.00 98.31 111 VAL A N 1
ATOM 802 C CA . VAL A 1 111 ? 14.103 4.071 7.990 1.00 98.31 111 VAL A CA 1
ATOM 803 C C . VAL A 1 111 ? 13.249 3.542 6.847 1.00 98.31 111 VAL A C 1
ATOM 805 O O . VAL A 1 111 ? 13.702 2.728 6.047 1.00 98.31 111 VAL A O 1
ATOM 808 N N . ARG A 1 112 ? 12.004 4.009 6.805 1.00 98.75 112 ARG A N 1
ATOM 809 C CA . ARG A 1 112 ? 11.017 3.715 5.764 1.00 98.75 112 ARG A CA 1
ATOM 810 C C . ARG A 1 112 ? 9.969 4.816 5.721 1.00 98.75 112 ARG A C 1
ATOM 812 O O . ARG A 1 112 ? 9.751 5.514 6.720 1.00 98.75 112 ARG A O 1
ATOM 819 N N . HIS A 1 113 ? 9.235 4.923 4.623 1.00 98.88 113 HIS A N 1
ATOM 820 C CA . HIS A 1 113 ? 7.973 5.647 4.645 1.00 98.88 113 HIS A CA 1
ATOM 821 C C . HIS A 1 113 ? 6.947 4.887 5.493 1.00 98.88 113 HIS A C 1
ATOM 823 O O . HIS A 1 113 ? 6.944 3.655 5.556 1.00 98.88 113 HIS A O 1
ATOM 829 N N . ALA A 1 114 ? 6.008 5.622 6.092 1.00 98.75 114 ALA A N 1
ATOM 830 C CA . ALA A 1 114 ? 4.900 5.009 6.822 1.00 98.75 114 ALA A CA 1
ATOM 831 C C . ALA A 1 114 ? 4.047 4.107 5.912 1.00 98.75 114 ALA A C 1
ATOM 833 O O . ALA A 1 114 ? 3.544 3.081 6.350 1.00 98.75 114 ALA A O 1
ATOM 834 N N . GLY A 1 115 ? 3.911 4.476 4.635 1.00 98.81 115 GLY A N 1
ATOM 835 C CA . GLY A 1 115 ? 3.158 3.712 3.647 1.00 98.81 115 GLY A CA 1
ATOM 836 C C . GLY A 1 115 ? 3.882 2.517 3.024 1.00 98.81 115 GLY A C 1
ATOM 837 O O . GLY A 1 115 ? 3.261 1.850 2.204 1.00 98.81 115 GLY A O 1
ATOM 838 N N . ASP A 1 116 ? 5.145 2.235 3.358 1.00 98.94 116 ASP A N 1
ATOM 839 C CA . ASP A 1 116 ? 5.914 1.164 2.705 1.00 98.94 116 ASP A CA 1
ATOM 840 C C . ASP A 1 116 ? 5.528 -0.218 3.256 1.00 98.94 116 ASP A C 1
ATOM 842 O O . ASP A 1 116 ? 6.052 -0.619 4.287 1.00 98.94 116 ASP A O 1
ATOM 846 N N . LEU A 1 117 ? 4.613 -0.963 2.628 1.00 98.88 117 LEU A N 1
ATOM 847 C CA . LEU A 1 117 ? 4.170 -2.280 3.129 1.00 98.88 117 LEU A CA 1
ATOM 848 C C . LEU A 1 117 ? 4.889 -3.462 2.448 1.00 98.88 117 LEU A C 1
ATOM 850 O O . LEU A 1 117 ? 4.542 -4.621 2.683 1.00 98.88 117 LEU A O 1
ATOM 854 N N . GLY A 1 118 ? 5.925 -3.174 1.655 1.00 98.75 118 GLY A N 1
ATOM 855 C CA . GLY A 1 118 ? 6.791 -4.151 1.008 1.00 98.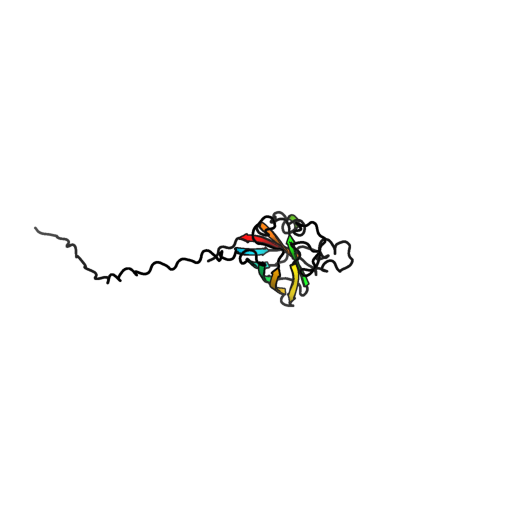75 118 GLY A CA 1
ATOM 856 C C . GLY A 1 118 ? 6.144 -4.782 -0.220 1.00 98.75 118 GLY A C 1
ATOM 857 O O . GLY A 1 118 ? 5.582 -4.096 -1.068 1.00 98.75 118 GLY A O 1
ATOM 858 N N . ASN A 1 119 ? 6.233 -6.109 -0.330 1.00 98.88 119 ASN A N 1
ATOM 859 C CA . ASN A 1 119 ? 5.734 -6.842 -1.491 1.00 98.88 119 ASN A CA 1
ATOM 860 C C . ASN A 1 119 ? 4.563 -7.759 -1.143 1.00 98.88 119 ASN A C 1
ATOM 862 O O . ASN A 1 119 ? 4.600 -8.482 -0.145 1.00 98.88 119 ASN A O 1
ATOM 866 N N . VAL A 1 120 ? 3.596 -7.835 -2.053 1.00 98.69 120 VAL A N 1
ATOM 867 C CA . VAL A 1 120 ? 2.632 -8.940 -2.129 1.00 98.69 120 VAL A CA 1
ATOM 868 C C . VAL A 1 120 ? 3.088 -9.929 -3.197 1.00 98.69 120 VAL A C 1
ATOM 870 O O . VAL A 1 120 ? 3.765 -9.549 -4.152 1.00 98.69 120 VAL A O 1
ATOM 873 N N . ILE A 1 121 ? 2.767 -11.211 -3.022 1.00 98.69 121 ILE A N 1
ATOM 874 C CA . ILE A 1 121 ? 3.244 -12.281 -3.906 1.00 98.69 121 ILE A CA 1
ATOM 875 C C . ILE A 1 121 ? 2.045 -12.920 -4.591 1.00 98.69 121 ILE A C 1
ATOM 877 O O . ILE A 1 121 ? 1.211 -13.529 -3.919 1.00 98.69 121 ILE A O 1
ATOM 881 N N . ALA A 1 122 ? 1.973 -12.784 -5.910 1.00 98.56 122 ALA A N 1
ATOM 882 C CA . ALA A 1 122 ? 0.991 -13.455 -6.744 1.00 98.56 122 ALA A CA 1
ATOM 883 C C . ALA A 1 122 ? 1.528 -14.808 -7.228 1.00 98.56 122 ALA A C 1
ATOM 885 O O . ALA A 1 122 ? 2.682 -14.910 -7.655 1.00 98.56 122 ALA A O 1
ATOM 886 N N . GLY A 1 123 ? 0.690 -15.843 -7.152 1.00 97.81 123 GLY A N 1
ATOM 887 C CA . GLY A 1 123 ? 0.974 -17.144 -7.758 1.00 97.81 123 GLY A CA 1
ATOM 888 C C . GLY A 1 123 ? 0.774 -17.144 -9.276 1.00 97.81 123 GLY A C 1
ATOM 889 O O . GLY A 1 123 ? 0.413 -16.132 -9.874 1.00 97.81 123 GLY A O 1
ATOM 890 N N . ASP A 1 124 ? 0.949 -18.312 -9.898 1.00 97.94 124 ASP A N 1
ATOM 891 C CA . ASP A 1 124 ? 0.700 -18.511 -11.338 1.00 97.94 124 ASP A CA 1
ATOM 892 C C . ASP A 1 124 ? -0.779 -18.325 -11.728 1.00 97.94 124 ASP A C 1
ATOM 894 O O . ASP A 1 124 ? -1.103 -18.121 -12.896 1.00 97.94 124 ASP A O 1
ATOM 898 N N . ASP A 1 125 ? -1.684 -18.373 -10.748 1.00 97.69 125 ASP A N 1
ATOM 899 C CA . ASP A 1 125 ? -3.104 -18.044 -10.897 1.00 97.69 125 ASP A CA 1
ATOM 900 C C . ASP A 1 125 ? -3.381 -16.527 -10.888 1.00 97.69 125 ASP A C 1
ATOM 902 O O . ASP A 1 125 ? -4.530 -16.102 -11.033 1.00 97.69 125 ASP A O 1
ATOM 906 N N . GLY A 1 126 ? -2.341 -15.704 -10.715 1.00 97.75 126 GLY A N 1
ATOM 907 C CA . GLY A 1 126 ? -2.424 -14.249 -10.657 1.00 97.75 126 GLY A CA 1
ATOM 908 C C . GLY A 1 126 ? -3.085 -13.717 -9.388 1.00 97.75 126 GLY A C 1
ATOM 909 O O . GLY A 1 126 ? -3.570 -12.580 -9.386 1.00 97.75 126 GLY A O 1
ATOM 910 N N . VAL A 1 127 ? -3.149 -14.524 -8.322 1.00 98.44 127 VAL A N 1
ATOM 911 C CA . VAL A 1 127 ? -3.757 -14.152 -7.040 1.00 98.44 127 VAL A CA 1
ATOM 912 C C . VAL A 1 127 ? -2.687 -13.945 -5.974 1.00 98.44 127 VAL A C 1
ATOM 914 O O . VAL A 1 127 ? -1.908 -14.847 -5.668 1.00 98.44 127 VAL A O 1
ATOM 917 N N . ALA A 1 128 ? -2.690 -12.766 -5.354 1.00 98.56 128 ALA A N 1
ATOM 918 C CA . ALA A 1 128 ? -1.896 -12.450 -4.174 1.00 98.56 128 ALA A CA 1
ATOM 919 C C . ALA A 1 128 ? -2.792 -12.375 -2.936 1.00 98.56 128 ALA A C 1
ATOM 921 O O . ALA A 1 128 ? -3.692 -11.536 -2.864 1.00 98.56 128 ALA A O 1
ATOM 922 N N . LYS A 1 129 ? -2.533 -13.233 -1.945 1.00 98.62 129 LYS A N 1
ATOM 923 C CA . LYS A 1 129 ? -3.179 -13.172 -0.625 1.00 98.62 129 LYS A CA 1
ATOM 924 C C . LYS A 1 129 ? -2.350 -12.310 0.316 1.00 98.62 129 LYS A C 1
ATOM 926 O O . LYS A 1 129 ? -1.131 -12.451 0.376 1.00 98.62 129 LYS A O 1
ATOM 931 N N . ILE A 1 130 ? -3.020 -11.442 1.060 1.00 98.56 130 ILE A N 1
ATOM 932 C CA . ILE A 1 130 ? -2.398 -10.445 1.929 1.00 98.56 130 ILE A CA 1
ATOM 933 C C . ILE A 1 130 ? -2.798 -10.750 3.365 1.00 98.56 130 ILE A C 1
ATOM 935 O O . ILE A 1 130 ? -3.975 -10.941 3.661 1.00 98.56 130 ILE A O 1
ATOM 939 N N . SER A 1 131 ? -1.800 -10.813 4.239 1.00 98.19 131 SER A N 1
ATOM 940 C CA . SER A 1 131 ? -1.960 -10.988 5.679 1.00 98.19 131 SER A CA 1
ATOM 941 C C . SER A 1 131 ? -0.718 -10.424 6.360 1.00 98.19 131 SER A C 1
ATOM 943 O O . SER A 1 131 ? 0.296 -11.114 6.475 1.00 98.19 131 SER A O 1
ATOM 945 N N . LEU A 1 132 ? -0.777 -9.163 6.777 1.00 97.88 132 LEU A N 1
ATOM 946 C CA . LEU A 1 132 ? 0.323 -8.478 7.456 1.00 97.88 132 LEU A CA 1
ATOM 947 C C . LEU A 1 132 ? -0.181 -7.617 8.614 1.00 97.88 132 LEU A C 1
ATOM 949 O O . LEU A 1 132 ? -1.375 -7.355 8.754 1.00 97.88 132 LEU A O 1
ATOM 953 N N . LYS A 1 133 ? 0.748 -7.170 9.455 1.00 98.50 133 LYS A N 1
ATOM 954 C CA . LYS A 1 133 ? 0.476 -6.274 10.577 1.00 98.50 133 LYS A CA 1
ATOM 955 C C . LYS A 1 133 ? 1.545 -5.197 10.619 1.00 98.50 133 LYS A C 1
ATOM 957 O O . LYS A 1 133 ? 2.727 -5.520 10.554 1.00 98.50 133 LYS A O 1
ATOM 962 N N . ASP A 1 134 ? 1.133 -3.942 10.740 1.00 98.69 134 ASP A N 1
ATOM 963 C CA . ASP A 1 134 ? 2.037 -2.798 10.635 1.00 98.69 134 ASP A CA 1
ATOM 964 C C . ASP A 1 134 ? 1.737 -1.734 11.704 1.00 98.69 134 ASP A C 1
ATOM 966 O O . ASP A 1 134 ? 0.592 -1.529 12.114 1.00 98.69 134 ASP A O 1
ATOM 970 N N . ILE A 1 135 ? 2.792 -1.090 12.204 1.00 98.06 135 ILE A N 1
ATOM 971 C CA . ILE A 1 135 ? 2.738 -0.123 13.312 1.00 98.06 135 ILE A CA 1
ATOM 972 C C . ILE A 1 135 ? 2.740 1.342 12.851 1.00 98.06 135 ILE A C 1
ATOM 974 O O . ILE A 1 135 ? 2.574 2.233 13.681 1.00 98.06 135 ILE A O 1
ATOM 978 N N . GLN A 1 136 ? 2.953 1.612 11.562 1.00 98.38 136 GLN A N 1
ATOM 979 C CA . GLN A 1 136 ? 3.110 2.955 10.996 1.00 98.38 136 GLN A CA 1
ATOM 980 C C . GLN A 1 136 ? 1.884 3.435 10.205 1.00 98.38 136 GLN A C 1
ATOM 982 O O . GLN A 1 136 ? 1.863 4.583 9.769 1.00 98.38 136 GLN A O 1
ATOM 987 N N . ILE A 1 137 ? 0.844 2.605 10.070 1.00 98.56 137 ILE A N 1
ATOM 988 C CA . ILE A 1 137 ? -0.394 2.925 9.338 1.00 98.56 137 ILE A CA 1
ATOM 989 C C . ILE A 1 137 ? -1.640 2.952 10.244 1.00 98.56 137 ILE A C 1
ATOM 991 O O . ILE A 1 137 ? -2.530 2.105 10.107 1.00 98.56 137 ILE A O 1
ATOM 995 N N . PRO A 1 138 ? -1.740 3.892 11.202 1.00 98.38 138 PRO A N 1
ATOM 996 C CA . PRO A 1 138 ? -2.903 3.971 12.080 1.00 98.38 138 PRO A CA 1
ATOM 997 C C . PRO A 1 138 ? -4.182 4.320 11.301 1.00 98.38 138 PRO A C 1
ATOM 999 O O . PRO A 1 138 ? -4.141 4.980 10.265 1.00 98.38 138 PRO A O 1
ATOM 1002 N N . LEU A 1 139 ? -5.346 3.918 11.816 1.00 98.31 139 LEU A N 1
ATOM 1003 C CA . LEU A 1 139 ? -6.661 4.251 11.245 1.00 98.31 139 LEU A CA 1
ATOM 1004 C C . LEU A 1 139 ? -7.274 5.524 11.852 1.00 98.31 139 LEU A C 1
ATOM 1006 O O . LEU A 1 139 ? -8.370 5.939 11.479 1.00 98.31 139 LEU A O 1
ATOM 1010 N N . SER A 1 140 ? -6.576 6.182 12.776 1.00 97.06 140 SER A N 1
ATOM 1011 C CA . SER A 1 140 ? -6.998 7.437 13.405 1.00 97.06 140 SER A CA 1
ATOM 1012 C C . SER A 1 140 ? -5.800 8.331 13.731 1.00 97.06 140 SER A C 1
ATOM 1014 O O . SER A 1 140 ? -4.650 7.908 13.631 1.00 97.06 140 SER A O 1
ATOM 1016 N N . GLY A 1 141 ? -6.072 9.585 14.101 1.00 96.81 141 GLY A N 1
ATOM 1017 C CA . GLY A 1 141 ? -5.033 10.572 14.392 1.00 96.81 141 GLY A CA 1
ATOM 1018 C C . GLY A 1 141 ? -4.473 11.272 13.143 1.00 96.81 141 GLY A C 1
ATOM 1019 O O . GLY A 1 141 ? -4.968 11.055 12.036 1.00 96.81 141 GLY A O 1
ATOM 1020 N N . PRO A 1 142 ? -3.467 12.148 13.319 1.00 96.56 142 PRO A N 1
ATOM 1021 C CA . PRO A 1 142 ? -2.930 12.990 12.244 1.00 96.56 142 PRO A CA 1
ATOM 1022 C C . PRO A 1 142 ? -2.259 12.186 11.121 1.00 96.56 142 PRO A C 1
ATOM 1024 O O . PRO A 1 142 ? -2.363 12.558 9.954 1.00 96.56 142 PRO A O 1
ATOM 1027 N N . ASP A 1 143 ? -1.657 11.046 11.464 1.00 97.81 143 ASP A N 1
ATOM 1028 C CA . ASP A 1 143 ? -0.993 10.153 10.510 1.00 97.81 143 ASP A CA 1
ATOM 1029 C C . ASP A 1 143 ? -1.913 9.031 10.008 1.00 97.81 143 ASP A C 1
ATOM 1031 O O . ASP A 1 143 ? -1.443 8.025 9.478 1.00 97.81 143 ASP A O 1
ATOM 1035 N N . SER A 1 144 ? -3.233 9.187 10.168 1.00 98.56 144 SER A N 1
ATOM 1036 C CA . SER A 1 144 ? -4.196 8.185 9.718 1.00 98.56 144 SER A CA 1
ATOM 1037 C C . SER A 1 144 ? -4.067 7.899 8.220 1.00 98.56 144 SER A C 1
ATOM 1039 O O . SER A 1 144 ? -3.855 8.809 7.408 1.00 98.56 144 SER A O 1
ATOM 1041 N N . ILE A 1 145 ? -4.243 6.630 7.845 1.00 98.81 145 ILE A N 1
ATOM 1042 C CA . ILE A 1 145 ? -4.345 6.197 6.444 1.00 98.81 145 ILE A CA 1
ATOM 1043 C C . ILE A 1 145 ? -5.771 6.276 5.886 1.00 98.81 145 ILE A C 1
ATOM 1045 O O . ILE A 1 145 ? -5.977 6.051 4.695 1.00 98.81 145 ILE A O 1
ATOM 1049 N N . ILE A 1 146 ? -6.770 6.621 6.702 1.00 98.69 146 ILE A N 1
ATOM 1050 C CA . ILE A 1 146 ? -8.140 6.834 6.219 1.00 98.69 146 ILE A CA 1
ATOM 1051 C C . ILE A 1 146 ? -8.168 7.997 5.221 1.00 98.69 146 ILE A C 1
ATOM 1053 O O . ILE A 1 146 ? -7.607 9.062 5.469 1.00 98.69 146 ILE A O 1
ATOM 1057 N N . GLY A 1 147 ? -8.832 7.791 4.082 1.00 98.69 147 GLY A N 1
ATOM 1058 C CA . GLY A 1 147 ? -8.899 8.763 2.989 1.00 98.69 147 GLY A CA 1
ATOM 1059 C C . GLY A 1 147 ? -7.636 8.832 2.127 1.00 98.69 147 GLY A C 1
ATOM 1060 O O . GLY A 1 147 ? -7.585 9.640 1.204 1.00 98.69 147 GLY A O 1
ATOM 1061 N N . ARG A 1 148 ? -6.627 7.995 2.394 1.00 98.88 148 ARG A N 1
ATOM 1062 C CA . ARG A 1 148 ? -5.471 7.773 1.510 1.00 98.88 148 ARG A CA 1
ATOM 1063 C C . ARG A 1 148 ? -5.765 6.654 0.517 1.00 98.88 148 ARG A C 1
ATOM 1065 O O . ARG A 1 148 ? -6.866 6.107 0.524 1.00 98.88 148 ARG A O 1
ATOM 1072 N N . ALA A 1 149 ? -4.803 6.304 -0.333 1.00 98.81 149 ALA A N 1
ATOM 1073 C CA . ALA A 1 149 ? -4.968 5.219 -1.295 1.00 98.81 149 ALA A CA 1
ATOM 1074 C C . ALA A 1 149 ? -3.986 4.075 -1.049 1.00 98.81 149 ALA A C 1
ATOM 1076 O O . ALA A 1 149 ? -2.813 4.315 -0.792 1.00 98.81 149 ALA A O 1
ATOM 1077 N N . VAL A 1 150 ? -4.445 2.837 -1.201 1.00 98.88 150 VAL A N 1
ATOM 1078 C CA . VAL A 1 150 ? -3.549 1.699 -1.440 1.00 98.88 150 VAL A CA 1
ATOM 1079 C C . VAL A 1 150 ? -3.192 1.681 -2.920 1.00 98.88 150 VAL A C 1
ATOM 1081 O O . VAL A 1 150 ? -4.052 1.956 -3.760 1.00 98.88 150 VAL A O 1
ATOM 1084 N N . VAL A 1 151 ? -1.949 1.337 -3.240 1.00 98.81 151 VAL A N 1
ATOM 1085 C CA . VAL A 1 151 ? -1.469 1.102 -4.602 1.00 98.81 151 VAL A CA 1
ATOM 1086 C C . VAL A 1 151 ? -0.735 -0.234 -4.655 1.00 98.81 151 VAL A C 1
ATOM 1088 O O . VAL A 1 151 ? 0.115 -0.523 -3.814 1.00 98.81 151 VAL A O 1
ATOM 1091 N N . VAL A 1 152 ? -1.066 -1.033 -5.668 1.00 98.69 152 VAL A N 1
ATOM 1092 C CA . VAL A 1 152 ? -0.309 -2.221 -6.075 1.00 98.69 152 VAL A CA 1
ATOM 1093 C C . VAL A 1 152 ? 0.492 -1.858 -7.319 1.00 98.69 152 VAL A C 1
ATOM 1095 O O . VAL A 1 152 ? -0.042 -1.242 -8.250 1.00 98.69 152 VAL A O 1
ATOM 1098 N N . HIS A 1 153 ? 1.764 -2.231 -7.337 1.00 98.62 153 HIS A N 1
ATOM 1099 C CA . HIS A 1 153 ? 2.698 -1.920 -8.409 1.00 98.62 153 HIS A CA 1
ATOM 1100 C C . HIS A 1 153 ? 2.924 -3.093 -9.372 1.00 98.62 153 HIS A C 1
ATOM 1102 O O . HIS A 1 153 ? 2.584 -4.236 -9.076 1.00 98.62 153 HIS A O 1
ATOM 1108 N N . ALA A 1 154 ? 3.460 -2.802 -10.557 1.00 97.75 154 ALA A N 1
ATOM 1109 C CA . ALA A 1 154 ? 3.714 -3.776 -11.613 1.00 97.75 154 ALA A CA 1
ATOM 1110 C C . ALA A 1 154 ? 4.894 -4.695 -11.289 1.00 97.75 154 ALA A C 1
ATOM 1112 O O . ALA A 1 154 ? 4.818 -5.882 -11.596 1.00 97.75 154 ALA A O 1
ATOM 1113 N N . ASP A 1 155 ? 5.932 -4.153 -10.652 1.00 98.38 155 ASP A N 1
ATOM 1114 C CA . ASP A 1 155 ? 7.193 -4.839 -10.401 1.00 98.38 155 ASP A CA 1
ATOM 1115 C C . ASP A 1 155 ? 7.444 -5.025 -8.897 1.00 98.38 155 ASP A C 1
ATOM 1117 O O . ASP A 1 155 ? 6.732 -4.489 -8.037 1.00 98.38 155 ASP A O 1
ATOM 1121 N N . SER A 1 156 ? 8.483 -5.800 -8.583 1.00 98.69 156 SER A N 1
ATOM 1122 C CA . SER A 1 156 ? 8.944 -5.990 -7.209 1.00 98.69 156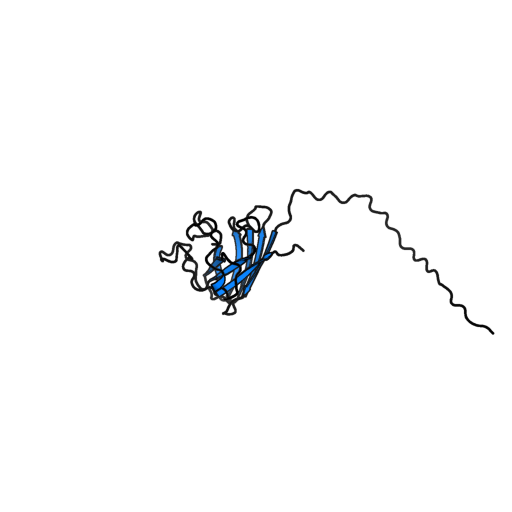 SER A CA 1
ATOM 1123 C C . SER A 1 156 ? 9.460 -4.677 -6.637 1.00 98.69 156 SER A C 1
ATOM 1125 O O . SER A 1 156 ? 10.291 -4.011 -7.247 1.00 98.69 156 SER A O 1
ATOM 1127 N N . ASP A 1 157 ? 9.046 -4.385 -5.413 1.00 98.75 157 ASP A N 1
ATOM 1128 C CA . ASP A 1 157 ? 9.702 -3.410 -4.556 1.00 98.75 157 ASP A CA 1
ATOM 1129 C C . ASP A 1 157 ? 11.055 -3.989 -4.081 1.00 98.75 157 ASP A C 1
ATOM 1131 O O . ASP A 1 157 ? 11.115 -5.105 -3.548 1.00 98.75 157 ASP A O 1
ATOM 1135 N N . ASP A 1 158 ? 12.144 -3.261 -4.334 1.00 98.69 158 ASP A N 1
ATOM 1136 C CA . ASP A 1 158 ? 13.516 -3.583 -3.929 1.00 98.69 158 ASP A CA 1
ATOM 1137 C C . ASP A 1 158 ? 13.847 -3.215 -2.473 1.00 98.69 158 ASP A C 1
ATOM 1139 O O . ASP A 1 158 ? 14.955 -3.484 -2.000 1.00 98.69 158 ASP A O 1
ATOM 1143 N N . LEU A 1 159 ? 12.882 -2.641 -1.755 1.00 98.62 159 LEU A N 1
ATOM 1144 C CA . LEU A 1 159 ? 12.910 -2.283 -0.342 1.00 98.62 159 LEU A CA 1
ATOM 1145 C C . LEU A 1 159 ? 13.987 -1.248 0.002 1.00 98.62 159 LEU A C 1
ATOM 1147 O O . LEU A 1 159 ? 14.566 -1.266 1.091 1.00 98.62 159 LEU A O 1
ATOM 1151 N N . GLY A 1 160 ? 14.334 -0.390 -0.957 1.00 98.25 160 GLY A N 1
ATOM 1152 C CA . GLY A 1 1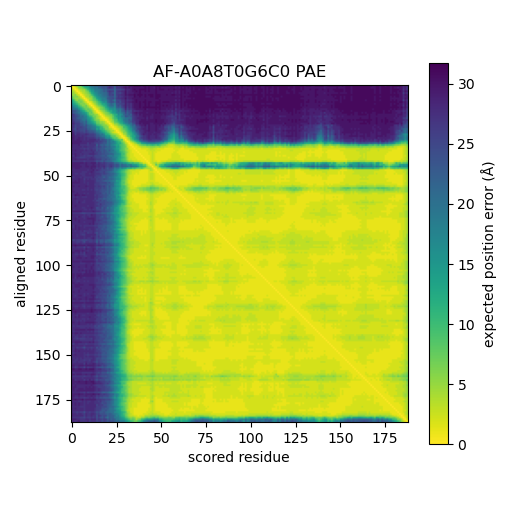60 ? 15.396 0.603 -0.821 1.00 98.25 160 GLY A CA 1
ATOM 1153 C C . GLY A 1 160 ? 16.800 0.006 -0.876 1.00 98.25 160 GLY A C 1
ATOM 1154 O O . GLY A 1 160 ? 17.761 0.671 -0.467 1.00 98.25 160 GLY A O 1
ATOM 1155 N N . LYS A 1 161 ? 16.933 -1.241 -1.345 1.00 98.25 161 LYS A N 1
ATOM 1156 C CA . LYS A 1 161 ? 18.169 -2.046 -1.312 1.00 98.25 161 LYS A CA 1
ATOM 1157 C C . LYS A 1 161 ? 18.676 -2.401 -2.718 1.00 98.25 161 LYS A C 1
ATOM 1159 O O . LYS A 1 161 ? 19.713 -3.050 -2.836 1.00 98.25 161 LYS A O 1
ATOM 1164 N N . GLY A 1 162 ? 17.998 -1.948 -3.777 1.00 96.56 162 GLY A N 1
ATOM 1165 C CA . GLY A 1 162 ? 18.341 -2.269 -5.171 1.00 96.56 162 GLY A CA 1
ATOM 1166 C C . GLY A 1 162 ? 19.495 -1.469 -5.788 1.00 96.56 162 GLY A C 1
ATOM 1167 O O . GLY A 1 162 ? 20.005 -1.854 -6.837 1.00 96.56 162 GLY A O 1
ATOM 1168 N N . GLY A 1 163 ? 19.932 -0.370 -5.162 1.00 96.00 163 GLY A N 1
ATOM 1169 C CA . GLY A 1 163 ? 21.029 0.471 -5.669 1.00 96.00 163 GLY A CA 1
ATOM 1170 C C . GLY A 1 163 ? 20.673 1.342 -6.884 1.00 96.00 163 GLY A C 1
ATOM 1171 O O . GLY A 1 163 ? 21.561 1.975 -7.453 1.00 96.00 163 GLY A O 1
ATOM 1172 N N . HIS A 1 164 ? 19.397 1.398 -7.274 1.00 97.44 164 HIS A N 1
ATOM 1173 C CA . HIS A 1 164 ? 18.881 2.306 -8.297 1.00 97.44 164 HIS A CA 1
ATOM 1174 C C . HIS A 1 164 ? 18.527 3.669 -7.678 1.00 97.44 164 HIS A C 1
ATOM 1176 O O . HIS A 1 164 ? 18.207 3.759 -6.491 1.00 97.44 164 HIS A O 1
ATOM 1182 N N . GLU A 1 165 ? 18.515 4.743 -8.473 1.00 96.19 165 GLU A N 1
ATOM 1183 C CA . GLU A 1 165 ? 18.143 6.086 -7.983 1.00 96.19 165 GLU A CA 1
ATOM 1184 C C . GLU A 1 165 ? 16.712 6.135 -7.413 1.00 96.19 165 GLU A C 1
ATOM 1186 O O . GLU A 1 165 ? 16.418 6.900 -6.496 1.00 96.19 165 GLU A O 1
ATOM 1191 N N . LEU A 1 166 ? 15.832 5.265 -7.919 1.00 96.94 166 LEU A N 1
ATOM 1192 C CA . LEU A 1 166 ? 14.450 5.133 -7.457 1.00 96.94 166 LEU A CA 1
ATOM 1193 C C . LEU A 1 166 ? 14.282 4.177 -6.271 1.00 96.94 166 LEU A C 1
ATOM 1195 O O . LEU A 1 166 ? 13.195 4.144 -5.691 1.00 96.94 166 LEU A O 1
ATOM 1199 N N . SER A 1 167 ? 15.322 3.429 -5.880 1.00 98.00 167 SER A N 1
ATOM 1200 C CA . SER A 1 167 ? 15.244 2.497 -4.749 1.00 98.00 167 SER A CA 1
ATOM 1201 C C . SER A 1 167 ? 14.864 3.248 -3.474 1.00 98.00 167 SER A C 1
ATOM 1203 O O . SER A 1 167 ? 13.908 2.886 -2.804 1.00 98.00 167 SER A O 1
ATOM 1205 N N . LYS A 1 168 ? 15.530 4.372 -3.178 1.00 97.94 168 LYS A N 1
ATOM 1206 C CA . LYS A 1 168 ? 15.279 5.171 -1.962 1.00 97.94 168 LYS A CA 1
ATOM 1207 C C . LYS A 1 168 ? 14.005 6.018 -1.987 1.00 97.94 168 LYS A C 1
ATOM 1209 O O . LYS A 1 168 ? 13.697 6.661 -0.987 1.00 97.94 168 LYS A O 1
ATOM 1214 N N . SER A 1 169 ? 13.249 6.015 -3.086 1.00 97.62 169 SER A N 1
ATOM 1215 C CA . SER A 1 169 ? 12.007 6.790 -3.214 1.00 97.62 169 SER A CA 1
ATOM 1216 C C . SER A 1 169 ? 10.761 5.933 -3.420 1.00 97.62 169 SER A C 1
ATOM 1218 O O . SER A 1 169 ? 9.707 6.256 -2.881 1.00 97.62 169 SER A O 1
ATOM 1220 N N . THR A 1 170 ? 10.855 4.859 -4.199 1.00 97.94 170 THR A N 1
ATOM 1221 C CA . THR A 1 170 ? 9.696 4.056 -4.631 1.00 97.94 170 THR A CA 1
ATOM 1222 C C . THR A 1 170 ? 9.960 2.555 -4.594 1.00 97.94 170 THR A C 1
ATOM 1224 O O . THR A 1 170 ? 9.144 1.785 -5.099 1.00 97.94 170 THR A O 1
ATOM 1227 N N . GLY A 1 171 ? 11.137 2.142 -4.113 1.00 98.50 171 GLY A N 1
ATOM 1228 C CA . GLY A 1 171 ? 11.560 0.748 -4.194 1.00 98.50 171 GLY A CA 1
ATOM 1229 C C . GLY A 1 171 ? 11.768 0.259 -5.624 1.00 98.50 171 GLY A C 1
ATOM 1230 O O . GLY A 1 171 ? 11.807 -0.939 -5.870 1.00 98.50 171 GLY A O 1
ATOM 1231 N N . ASN A 1 172 ? 11.831 1.180 -6.594 1.00 98.12 172 ASN A N 1
ATOM 1232 C CA . ASN A 1 172 ? 11.864 0.866 -8.019 1.00 98.12 172 ASN A CA 1
ATOM 1233 C C . ASN A 1 172 ? 10.732 -0.086 -8.478 1.00 98.12 172 ASN A C 1
ATOM 1235 O O . ASN A 1 172 ? 10.905 -0.847 -9.425 1.00 98.12 172 ASN A O 1
ATOM 1239 N N . ALA A 1 173 ? 9.557 -0.021 -7.837 1.00 98.06 173 ALA A N 1
ATOM 1240 C CA . ALA A 1 173 ? 8.451 -0.960 -8.063 1.00 98.06 173 ALA A CA 1
ATOM 1241 C C . ALA A 1 173 ? 7.693 -0.756 -9.396 1.00 98.06 173 ALA A C 1
ATOM 1243 O O . ALA A 1 173 ? 6.733 -1.464 -9.699 1.00 98.06 173 ALA A O 1
ATOM 1244 N N . GLY A 1 174 ? 8.083 0.228 -10.207 1.00 97.38 174 GLY A N 1
ATOM 1245 C CA . GLY A 1 174 ? 7.497 0.451 -11.526 1.00 97.38 174 GLY A CA 1
ATOM 1246 C C . GLY A 1 174 ? 6.064 0.999 -11.499 1.00 97.38 174 GLY A C 1
ATOM 1247 O O . GLY A 1 174 ? 5.673 1.774 -10.617 1.00 97.38 174 GLY A O 1
ATOM 1248 N N . ALA A 1 175 ? 5.286 0.650 -12.526 1.00 97.44 175 ALA A N 1
ATOM 1249 C CA . ALA A 1 175 ? 3.969 1.236 -12.790 1.00 97.44 175 ALA A CA 1
ATOM 1250 C C . ALA A 1 175 ? 2.923 0.890 -11.715 1.00 97.44 175 ALA A C 1
ATOM 1252 O O . ALA A 1 175 ? 3.003 -0.137 -11.056 1.00 97.44 175 ALA A O 1
ATOM 1253 N N . ARG A 1 176 ? 1.892 1.729 -11.567 1.00 97.88 176 ARG A N 1
ATOM 1254 C CA . ARG A 1 176 ? 0.772 1.509 -10.634 1.00 97.88 176 ARG A CA 1
ATOM 1255 C C . ARG A 1 176 ? -0.331 0.728 -11.346 1.00 97.88 176 ARG A C 1
ATOM 1257 O O . ARG A 1 176 ? -0.975 1.285 -12.234 1.00 97.88 176 ARG A O 1
ATOM 1264 N N . VAL A 1 177 ? -0.546 -0.537 -10.987 1.00 97.94 177 VAL A N 1
ATOM 1265 C CA . VAL A 1 177 ? -1.473 -1.427 -11.716 1.00 97.94 177 VAL A CA 1
ATOM 1266 C C . VAL A 1 177 ? -2.889 -1.415 -11.157 1.00 97.94 177 VAL A C 1
ATOM 1268 O O . VAL A 1 177 ? -3.834 -1.601 -11.917 1.00 97.94 177 VAL A O 1
ATOM 1271 N N . ALA A 1 178 ? -3.053 -1.154 -9.860 1.00 98.44 178 ALA A N 1
ATOM 1272 C CA . ALA A 1 178 ? -4.353 -0.957 -9.230 1.00 98.44 178 ALA A CA 1
ATOM 1273 C C . ALA A 1 178 ? -4.236 -0.062 -8.000 1.00 98.44 178 ALA A C 1
ATOM 1275 O O . ALA A 1 178 ? -3.197 -0.017 -7.339 1.00 98.44 178 ALA A O 1
ATOM 1276 N N . CYS A 1 179 ? -5.319 0.635 -7.679 1.00 98.69 179 CYS A N 1
ATOM 1277 C CA . CYS A 1 179 ? -5.399 1.470 -6.494 1.00 98.69 179 CYS A CA 1
ATOM 1278 C C . CYS A 1 179 ? -6.837 1.620 -6.009 1.00 98.69 179 CYS A C 1
ATOM 1280 O O . CYS A 1 179 ? -7.797 1.310 -6.719 1.00 98.69 179 CYS A O 1
ATOM 1282 N N . GLY A 1 180 ? -6.981 2.100 -4.781 1.00 98.62 180 GLY A N 1
ATOM 1283 C CA . GLY A 1 180 ? -8.280 2.338 -4.172 1.00 98.62 180 GLY A CA 1
ATOM 1284 C C . GLY A 1 180 ? -8.163 3.196 -2.926 1.00 98.62 180 GLY A C 1
ATOM 1285 O O . GLY A 1 180 ? -7.161 3.134 -2.215 1.00 98.62 180 GLY A O 1
ATOM 1286 N N . ILE A 1 181 ? -9.194 3.989 -2.652 1.00 98.81 181 ILE A N 1
ATOM 1287 C CA . ILE A 1 181 ? -9.253 4.835 -1.457 1.00 98.81 181 ILE A CA 1
ATOM 1288 C C . ILE A 1 181 ? -9.583 3.961 -0.242 1.00 98.81 181 ILE A C 1
ATOM 1290 O O . ILE A 1 181 ? -10.438 3.077 -0.314 1.00 98.81 181 ILE A O 1
ATOM 1294 N N . ILE A 1 182 ? -8.907 4.211 0.876 1.00 98.88 182 ILE A N 1
ATOM 1295 C CA . ILE A 1 182 ? -9.142 3.550 2.159 1.00 98.88 182 ILE A CA 1
ATOM 1296 C C . ILE A 1 182 ? -10.311 4.261 2.848 1.00 98.88 182 ILE A C 1
ATOM 1298 O O . ILE A 1 182 ? -10.170 5.377 3.355 1.00 98.88 182 ILE A O 1
ATOM 1302 N N . GLY A 1 183 ? -11.479 3.626 2.845 1.00 98.56 183 GLY A N 1
ATOM 1303 C CA . GLY A 1 183 ? -12.698 4.132 3.471 1.00 98.56 183 GLY A CA 1
ATOM 1304 C C . GLY A 1 183 ? -12.962 3.484 4.827 1.00 98.56 183 GLY A C 1
ATOM 1305 O O . GLY A 1 183 ? -12.610 2.327 5.050 1.00 98.56 183 GLY A O 1
ATOM 1306 N N . LEU A 1 184 ? -13.625 4.209 5.730 1.00 97.75 184 LEU A N 1
ATOM 1307 C CA . LEU A 1 184 ? -14.124 3.624 6.977 1.00 97.75 184 LEU A CA 1
ATOM 1308 C C . LEU A 1 184 ? -15.150 2.528 6.677 1.00 97.75 184 LEU A C 1
ATOM 1310 O O . LEU A 1 184 ? -16.039 2.703 5.843 1.00 97.75 184 LEU A O 1
ATOM 1314 N N . GLN A 1 185 ? -15.049 1.417 7.399 1.00 96.19 185 GLN A N 1
ATOM 1315 C CA . GLN A 1 185 ? -15.995 0.313 7.335 1.00 96.19 185 GLN A CA 1
ATOM 1316 C C . GLN A 1 185 ? -16.814 0.279 8.625 1.00 96.19 185 GLN A C 1
ATOM 1318 O O . GLN A 1 185 ? -16.264 0.302 9.726 1.00 96.19 185 GLN A O 1
ATOM 1323 N N . ALA A 1 186 ? -18.140 0.211 8.495 1.00 87.44 186 ALA A N 1
ATOM 1324 C CA . ALA A 1 186 ? -19.018 0.074 9.649 1.00 87.44 186 ALA A CA 1
ATOM 1325 C C . ALA A 1 186 ? -18.781 -1.270 10.359 1.00 87.44 186 ALA A C 1
ATOM 1327 O O . ALA A 1 186 ? -18.635 -2.314 9.717 1.00 87.44 186 ALA A O 1
ATOM 1328 N N . SER A 1 187 ? -18.786 -1.247 11.691 1.00 73.38 187 SER A N 1
ATOM 1329 C CA . SER A 1 187 ? -18.898 -2.467 12.489 1.00 73.38 187 SER A CA 1
ATOM 1330 C C . SER A 1 187 ? -20.353 -2.934 12.449 1.00 73.38 187 SER A C 1
ATOM 1332 O O . SER A 1 187 ? -21.240 -2.174 12.834 1.00 73.38 187 SER A O 1
ATOM 1334 N N . ALA A 1 188 ? -20.577 -4.142 11.921 1.00 59.00 188 ALA A N 1
ATOM 1335 C CA . ALA A 1 188 ? -21.864 -4.833 1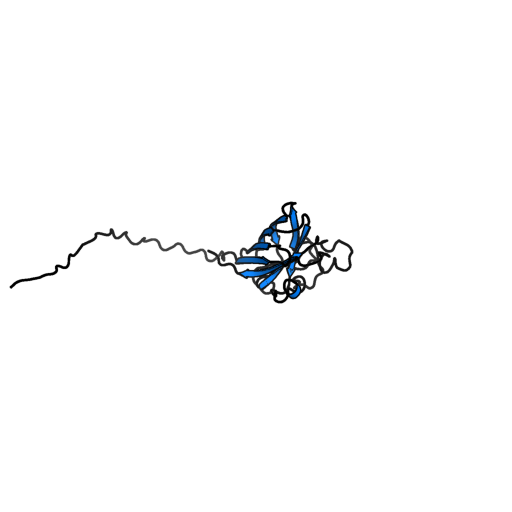1.987 1.00 59.00 188 ALA A CA 1
ATOM 1336 C C . ALA A 1 188 ? -22.227 -5.207 13.432 1.00 59.00 188 ALA A C 1
ATOM 1338 O O . ALA A 1 188 ? -21.283 -5.469 14.217 1.00 59.00 188 ALA A O 1
#

pLDDT: mean 89.16, std 17.87, range [36.47, 98.94]

InterPro domains:
  IPR001424 Superoxide dismutase, copper/zinc binding domain [PF00080] (48-182)
  IPR001424 Superoxide dismutase, copper/zinc binding domain [PR00068] (77-99)
  IPR001424 Superoxide dismutase, copper/zinc binding domain [PR00068] (113-122)
  IPR001424 Superoxide dismutase, copper/zinc binding domain [PR00068] (132-154)
  IPR001424 Superoxide dismutase, copper/zinc binding domain [PR00068] (157-183)
  IPR001424 Superoxide dismutase, copper/zinc binding domain [cd00305] (37-179)
  IPR018152 Superoxide dismutase, copper/zinc, binding site [PS00087] (77-87)
  IPR018152 Superoxide dismutase, copper/zinc, binding site [PS00332] (171-182)
  IPR024134 Superoxide dismutase (Cu/Zn) / superoxide dismutase copper chaperone [PTHR10003] (30-184)
  IPR036423 Superoxide dismutase-like, copper/zinc binding domain superfamily [G3DSA:2.60.40.200] (33-187)
  IPR036423 Superoxide dismutase-like, copper/zinc binding domain superfamily [SSF49329] (36-186)

Solvent-accessible surface area (backbone atoms only — not comparable to full-atom values): 10274 Å² total; per-residue (Å²): 132,89,87,86,88,84,81,88,80,83,80,84,73,84,70,84,78,74,75,78,78,89,67,76,80,75,79,75,72,89,83,66,69,76,60,50,38,29,38,24,58,29,47,37,94,65,75,21,36,31,47,39,40,38,42,24,53,74,92,49,54,23,36,38,38,38,43,38,35,55,44,68,62,43,48,19,15,33,32,31,22,56,29,49,38,57,90,62,46,62,71,47,15,63,57,65,23,44,93,81,73,51,46,31,19,33,65,86,45,92,60,26,27,48,20,35,64,33,62,44,51,20,40,92,84,8,42,21,71,45,80,50,76,42,80,56,49,35,81,58,73,95,69,29,46,60,56,12,15,43,38,36,26,64,29,45,40,43,39,37,67,65,83,49,89,44,7,45,67,58,14,56,10,71,54,73,40,24,25,21,48,26,38,82,40,84,85,128

Nearest PDB structures (foldseek):
  8jd8-assembly1_D  TM=9.964E-01  e=5.524E-23  Citrus x limon
  8zd5-assembly2_D  TM=9.934E-01  e=3.457E-22  Canis lupus familiaris
  3km2-assembly1_A  TM=9.952E-01  e=7.765E-22  Solanum lycopersicum
  7wx1-assembly1_B  TM=9.960E-01  e=1.133E-21  Canis lupus familiaris
  7wwt-assembly1_B  TM=9.951E-01  e=2.685E-21  Canis lupus familiaris

Sequence (188 aa):
MEWLKAVFHNTRGKYPLDPPSSSPPSPRNPSAMAPLKAVCVLTGSSSVTGVISFVQDGSGPTSVEGEVKGLNAGKHGFHVHALGDTTNGCMSTGPHFNPKGLEHGAPEDEVRHAGDLGNVIAGDDGVAKISLKDIQIPLSGPDSIIGRAVVVHADSDDLGKGGHELSKSTGNAGARVACGIIGLQASA

Organism: Ceratodon purpureus (NCBI:txid3225)

Secondary structure (DSSP, 8-state):
-----------------PPP--PPPPPP-TT-PPPEEEEEEEE-SSS-EEEEEEEE-TTSPEEEEEEEESPPSEE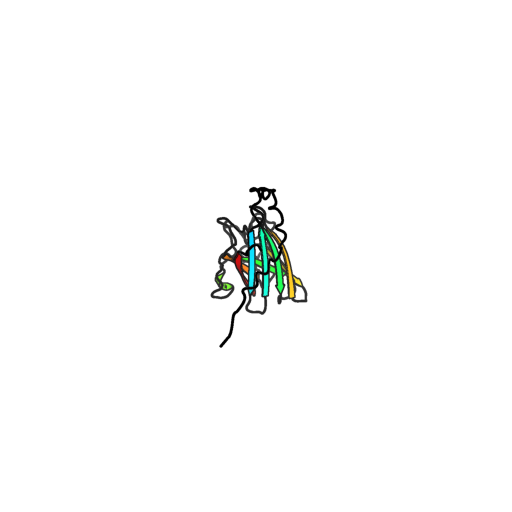EEEEEES----EEEEGGG-SB--TT-PPP--TT-SSS-TTEEEEEEE-TTSEEEEEEEESS--SSSTT--TT-EEEEESS---TT-S-STTHHHHTT--SEEEEEEEEE----

Foldseek 3Di:
DDDDDDDDDDPPDDDPPDPPDPDDDDPPPPPWDAWWKKKWWKDFPQRKTKIWIWTGTDLDWIKIWIKIADAAAFKKWKWWACAQDCVVHPVVLHFGAAPPPFWDFDQPDPGHGLTGPFIFGAHNRRMTTDTDIHNSADCDDPSHSARHKMFIANAGQCGLPPPDPCNRGRSPRHDTGIMTGIHTDDDD

Mean predicted aligned error: 9.53 Å

Radius of gyration: 26.28 Å; Cα contacts (8 Å, |Δi|>4): 464; chains: 1; bounding box: 109×32×53 Å